Protein AF-A0A485CVL7-F1 (afdb_monomer)

Radius of gyration: 78.35 Å; Cα contacts (8 Å, |Δi|>4): 130; chains: 1; bounding box: 140×57×243 Å

Foldseek 3Di:
DPPPVVVVVVVVVVVVVVVVVVVVVVVVVVVVVVVVVVVVVVVVVVVVVVVVVVVVVVVVVVVVCVVVVQDPDPCSVVVVVVVVVVVVVVVVVVVVVVVVVVVVVVVVVVVVVVVVVVVVVVVVVVVVVVVLVVLVVVLVVLLVVLCVVQVVVVVVPDPVCVPDDPVRVVVVVVVVLVVVCVVCVVPPVLNVLSVVCVDPSRVSSVSVSVVVVQVVLQVVQDCVQDVDPGSVVSVVVVVVVVVVVVVVVVVVQLVVLVCLQVVLVVVVVVLVVVVVVQVVVQVVQQPDDDPPDNGDHDDDDDPPLVVVLSCCSNPVSVVLSVLSVDPVAGPVRSSVVSSCVSCVVDDPDDDDPPDDD

Organism: Kluyvera cryocrescens (NCBI:txid580)

Mean predicted aligned error: 17.97 Å

Nearest PDB structures (foldseek):
  7nyx-assembly1_A  TM=5.287E-01  e=3.996E-28  Photorhabdus thracensis
  7nyw-assembly1_A  TM=5.955E-01  e=6.971E-23  Photorhabdus thracensis
  7nyw-assembly1_B  TM=5.879E-01  e=7.376E-22  Photorhabdus thracensis

Structure (mmCIF, N/CA/C/O backbone):
data_AF-A0A485CVL7-F1
#
_entry.id   AF-A0A485CVL7-F1
#
loop_
_atom_site.group_PDB
_atom_site.id
_atom_site.type_symbol
_atom_site.label_atom_id
_atom_site.label_alt_id
_atom_site.label_comp_id
_atom_site.label_asym_id
_atom_site.label_entity_id
_atom_site.label_seq_id
_atom_site.pdbx_PDB_ins_code
_atom_site.Cartn_x
_atom_site.Cartn_y
_atom_site.Cartn_z
_atom_site.occupancy
_atom_site.B_iso_or_equiv
_atom_site.auth_seq_id
_atom_site.auth_comp_id
_atom_site.auth_asym_id
_atom_site.auth_atom_id
_atom_site.pdbx_PDB_model_num
ATOM 1 N N . MET A 1 1 ? 69.292 16.768 -165.993 1.00 48.44 1 MET A N 1
ATOM 2 C CA . MET A 1 1 ? 69.645 17.465 -164.735 1.00 48.44 1 MET A CA 1
ATOM 3 C C . MET A 1 1 ? 68.631 17.112 -163.643 1.00 48.44 1 MET A C 1
ATOM 5 O O . MET A 1 1 ? 67.735 17.895 -163.375 1.00 48.44 1 MET A O 1
ATOM 9 N N . LEU A 1 2 ? 68.728 15.909 -163.061 1.00 51.72 2 LEU A N 1
ATOM 10 C CA . LEU A 1 2 ? 67.711 15.342 -162.150 1.00 51.72 2 LEU A CA 1
ATOM 11 C C . LEU A 1 2 ? 68.302 14.668 -160.882 1.00 51.72 2 LEU A C 1
ATOM 13 O O . LEU A 1 2 ? 67.581 13.973 -160.184 1.00 51.72 2 LEU A O 1
ATOM 17 N N . SER A 1 3 ? 69.584 14.890 -160.541 1.00 51.47 3 SER A N 1
ATOM 18 C CA . SER A 1 3 ? 70.270 14.203 -159.416 1.00 51.47 3 SER A CA 1
ATOM 19 C C . SER A 1 3 ? 70.692 15.105 -158.238 1.00 51.47 3 SER A C 1
ATOM 21 O O . SER A 1 3 ? 70.975 14.590 -157.166 1.00 51.47 3 SER A O 1
ATOM 23 N N . GLY A 1 4 ? 70.747 16.436 -158.395 1.00 56.16 4 GLY A N 1
ATOM 24 C CA . GLY A 1 4 ? 71.210 17.352 -157.331 1.00 56.16 4 GLY A CA 1
ATOM 25 C C . GLY A 1 4 ? 70.121 17.799 -156.346 1.00 56.16 4 GLY A C 1
ATOM 26 O O . GLY A 1 4 ? 70.414 18.156 -155.210 1.00 56.16 4 GLY A O 1
ATOM 27 N N . ASN A 1 5 ? 68.851 17.744 -156.764 1.00 55.59 5 ASN A N 1
ATOM 28 C CA . ASN A 1 5 ? 67.705 18.135 -155.935 1.00 55.59 5 ASN A CA 1
ATOM 29 C C . ASN A 1 5 ? 67.243 17.012 -154.984 1.00 55.59 5 ASN A C 1
ATOM 31 O O . ASN A 1 5 ? 66.536 17.284 -154.016 1.00 55.59 5 ASN A O 1
ATOM 35 N N . SER A 1 6 ? 67.634 15.755 -155.238 1.00 59.91 6 SER A N 1
ATOM 36 C CA . SER A 1 6 ? 67.349 14.635 -154.332 1.00 59.91 6 SER A CA 1
ATOM 37 C C . SER A 1 6 ? 68.289 14.641 -153.127 1.00 59.91 6 SER A C 1
ATOM 39 O O . SER A 1 6 ? 67.830 14.469 -152.009 1.00 59.91 6 SER A O 1
ATOM 41 N N . ASP A 1 7 ? 69.569 14.958 -153.331 1.00 66.69 7 ASP A N 1
ATOM 42 C CA . ASP A 1 7 ? 70.627 14.853 -152.316 1.00 66.69 7 ASP A CA 1
ATOM 43 C C . ASP A 1 7 ? 70.494 15.889 -151.175 1.00 66.69 7 ASP A C 1
ATOM 45 O O . ASP A 1 7 ? 70.757 15.608 -150.002 1.00 66.69 7 ASP A O 1
ATOM 49 N N . LEU A 1 8 ? 70.012 17.098 -151.491 1.00 69.88 8 LEU A N 1
ATOM 50 C CA . LEU A 1 8 ? 69.694 18.128 -150.491 1.00 69.88 8 LEU A CA 1
ATOM 51 C C . LEU A 1 8 ? 68.403 17.804 -149.719 1.00 69.88 8 LEU A C 1
ATOM 53 O O . LEU A 1 8 ? 68.338 18.015 -148.507 1.00 69.88 8 LEU A O 1
ATOM 57 N N . ASN A 1 9 ? 67.396 17.253 -150.403 1.00 74.81 9 ASN A N 1
ATOM 58 C CA . ASN A 1 9 ? 66.169 16.767 -149.768 1.00 74.81 9 ASN A CA 1
ATOM 59 C C . ASN A 1 9 ? 66.447 15.573 -148.840 1.00 74.81 9 ASN A C 1
ATOM 61 O O . ASN A 1 9 ? 65.862 15.496 -147.762 1.00 74.81 9 ASN A O 1
ATOM 65 N N . GLU A 1 10 ? 67.372 14.685 -149.211 1.00 74.62 10 GLU A N 1
ATOM 66 C CA . GLU A 1 10 ? 67.844 13.570 -148.381 1.00 74.62 10 GLU A CA 1
ATOM 67 C C . GLU A 1 10 ? 68.488 14.088 -147.080 1.00 74.62 10 GLU A C 1
ATOM 69 O O . GLU A 1 10 ? 68.121 13.663 -145.984 1.00 74.62 10 GLU A O 1
ATOM 74 N N . LYS A 1 11 ? 69.384 15.084 -147.177 1.00 74.62 11 LYS A N 1
ATOM 75 C CA . LYS A 1 11 ? 70.055 15.709 -146.018 1.00 74.62 11 LYS A CA 1
ATOM 76 C C . LYS A 1 11 ? 69.091 16.462 -145.098 1.00 74.62 11 LYS A C 1
ATOM 78 O O . LYS A 1 11 ? 69.244 16.412 -143.876 1.00 74.62 11 LYS A O 1
ATOM 83 N N . LEU A 1 12 ? 68.089 17.150 -145.651 1.00 77.88 12 LEU A N 1
ATOM 84 C CA . LEU A 1 12 ? 67.049 17.813 -144.855 1.00 77.88 12 LEU A CA 1
ATOM 85 C C . LEU A 1 12 ? 66.119 16.803 -144.177 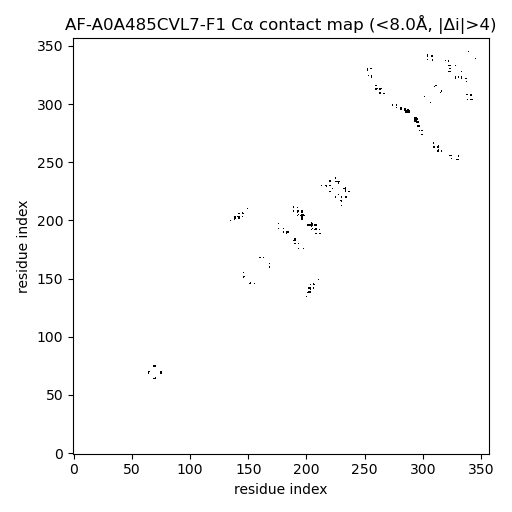1.00 77.88 12 LEU A C 1
ATOM 87 O O . LEU A 1 12 ? 65.781 16.995 -143.011 1.00 77.88 12 LEU A O 1
ATOM 91 N N . ARG A 1 13 ? 65.773 15.697 -144.849 1.00 79.38 13 ARG A N 1
ATOM 92 C CA . ARG A 1 13 ? 65.038 14.580 -144.233 1.00 79.38 13 ARG A CA 1
ATOM 93 C C . ARG A 1 13 ? 65.826 13.935 -143.097 1.00 79.38 13 ARG A C 1
ATOM 95 O O . ARG A 1 13 ? 65.243 13.674 -142.052 1.00 79.38 13 ARG A O 1
ATOM 102 N N . GLN A 1 14 ? 67.137 13.743 -143.252 1.00 81.50 14 GLN A N 1
ATOM 103 C CA . GLN A 1 14 ? 67.998 13.227 -142.181 1.00 81.50 14 GLN A CA 1
ATOM 104 C C . GLN A 1 14 ? 68.068 14.179 -140.980 1.00 81.50 14 GLN A C 1
ATOM 106 O O . GLN A 1 14 ? 67.919 13.733 -139.845 1.00 81.50 14 GLN A O 1
ATOM 111 N N . ARG A 1 15 ? 68.230 15.493 -141.204 1.00 81.44 15 ARG A N 1
ATOM 112 C CA . ARG A 1 15 ? 68.211 16.485 -140.112 1.00 81.44 15 ARG A CA 1
ATOM 113 C C . ARG A 1 15 ? 66.853 16.576 -139.423 1.00 81.44 15 ARG A C 1
ATOM 115 O O . ARG A 1 15 ? 66.813 16.704 -138.203 1.00 81.44 15 ARG A O 1
ATOM 122 N N . LEU A 1 16 ? 65.757 16.497 -140.178 1.00 82.94 16 LEU A N 1
ATOM 123 C CA . LEU A 1 16 ? 64.408 16.460 -139.616 1.00 82.94 16 LEU A CA 1
ATOM 124 C C . LEU A 1 16 ? 64.219 15.202 -138.762 1.00 82.94 16 LEU A C 1
ATOM 126 O O . LEU A 1 16 ? 63.804 15.318 -137.616 1.00 82.94 16 LEU A O 1
ATOM 130 N N . ALA A 1 17 ? 64.610 14.030 -139.269 1.00 85.38 17 ALA A N 1
ATOM 131 C CA . ALA A 1 17 ? 64.544 12.772 -138.528 1.00 85.38 17 ALA A CA 1
ATOM 132 C C . ALA A 1 17 ? 65.401 12.806 -137.250 1.00 85.38 17 ALA A C 1
ATOM 134 O O . ALA A 1 17 ? 64.977 12.316 -136.204 1.00 85.38 17 ALA A O 1
ATOM 135 N N . GLN A 1 18 ? 66.583 13.429 -137.302 1.00 85.75 18 GLN A N 1
ATOM 136 C CA . GLN A 1 18 ? 67.434 13.616 -136.129 1.00 85.75 18 GLN A CA 1
ATOM 137 C C . GLN A 1 18 ? 66.787 14.559 -135.104 1.00 85.75 18 GLN A C 1
ATOM 139 O O . GLN A 1 18 ? 66.692 14.201 -133.933 1.00 85.75 18 GLN A O 1
ATOM 144 N N . ALA A 1 19 ? 66.271 15.714 -135.530 1.00 84.94 19 ALA A N 1
ATOM 145 C CA . ALA A 1 19 ? 65.584 16.655 -134.645 1.00 84.94 19 ALA A CA 1
ATOM 146 C C . ALA A 1 19 ? 64.291 16.062 -134.054 1.00 84.94 19 ALA A C 1
ATOM 148 O O . ALA A 1 19 ? 63.969 16.292 -132.888 1.00 84.94 19 ALA A O 1
ATOM 149 N N . GLU A 1 20 ? 63.554 15.260 -134.825 1.00 87.38 20 GLU A N 1
ATOM 150 C CA . GLU A 1 20 ? 62.383 14.523 -134.348 1.00 87.38 20 GLU A CA 1
ATOM 151 C C . GLU A 1 20 ? 62.766 13.436 -133.340 1.00 87.38 20 GLU A C 1
ATOM 153 O O . GLU A 1 20 ? 62.085 13.304 -132.320 1.00 87.38 20 GLU A O 1
ATOM 158 N N . SER A 1 21 ? 63.877 12.724 -133.567 1.00 88.44 21 SER A N 1
ATOM 159 C CA . SER A 1 21 ? 64.433 11.754 -132.617 1.00 88.44 21 SER A CA 1
ATOM 160 C C . SER A 1 21 ? 64.961 12.415 -131.341 1.00 88.44 21 SER A C 1
ATOM 162 O O . SER A 1 21 ? 64.860 11.837 -130.262 1.00 88.44 21 SER A O 1
ATOM 164 N N . GLU A 1 22 ? 65.554 13.601 -131.425 1.00 87.62 22 GLU A N 1
ATOM 165 C CA . GLU A 1 22 ? 66.009 14.351 -130.251 1.00 87.62 22 GLU A CA 1
ATOM 166 C C . GLU A 1 22 ? 64.809 14.901 -129.471 1.00 87.62 22 GLU A C 1
ATOM 168 O O . GLU A 1 22 ? 64.756 14.788 -128.245 1.00 87.62 22 GLU A O 1
ATOM 173 N N . ARG A 1 23 ? 63.781 15.399 -130.173 1.00 89.44 23 ARG A N 1
ATOM 174 C CA . ARG A 1 23 ? 62.522 15.840 -129.561 1.00 89.44 23 ARG A CA 1
ATOM 175 C C . ARG A 1 23 ? 61.786 14.689 -128.879 1.00 89.44 23 ARG A C 1
ATOM 177 O O . ARG A 1 23 ? 61.212 14.905 -127.811 1.00 89.44 23 ARG A O 1
ATOM 184 N N . SER A 1 24 ? 61.760 13.495 -129.474 1.00 89.56 24 SER A N 1
ATOM 185 C CA . SER A 1 24 ? 61.138 12.323 -128.848 1.00 89.56 24 SER A CA 1
ATOM 186 C C . SER A 1 24 ? 61.894 11.912 -127.585 1.00 89.56 24 SER A C 1
ATOM 188 O O . SER A 1 24 ? 61.264 11.808 -126.534 1.00 89.56 24 SER A O 1
ATOM 190 N N . ARG A 1 25 ? 63.232 11.833 -127.635 1.00 91.25 25 ARG A N 1
ATOM 191 C CA . ARG A 1 25 ? 64.081 11.550 -126.462 1.00 91.25 25 ARG A CA 1
ATOM 192 C C . ARG A 1 25 ? 63.898 12.570 -125.338 1.00 91.25 25 ARG A C 1
ATOM 194 O O . ARG A 1 25 ? 63.723 12.183 -124.187 1.00 91.25 25 ARG A O 1
ATOM 201 N N . ALA A 1 26 ? 63.885 13.867 -125.650 1.00 88.81 26 ALA A N 1
ATOM 202 C CA . ALA A 1 26 ? 63.675 14.917 -124.652 1.00 88.81 26 ALA A CA 1
ATOM 203 C C . ALA A 1 26 ? 62.269 14.850 -124.029 1.00 88.81 26 ALA A C 1
ATOM 205 O O . ALA A 1 26 ? 62.112 15.039 -122.824 1.00 88.81 26 ALA A O 1
ATOM 206 N N . ARG A 1 27 ? 61.240 14.535 -124.829 1.00 92.44 27 ARG A N 1
ATOM 207 C CA . ARG A 1 27 ? 59.874 14.321 -124.325 1.00 92.44 27 ARG A CA 1
ATOM 208 C C . ARG A 1 27 ? 59.771 13.085 -123.440 1.00 92.44 27 ARG A C 1
ATOM 210 O O . ARG A 1 27 ? 59.064 13.131 -122.437 1.00 92.44 27 ARG A O 1
ATOM 217 N N . GLU A 1 28 ? 60.453 12.000 -123.786 1.00 91.00 28 GLU A N 1
ATOM 218 C CA . GLU A 1 28 ? 60.517 10.798 -122.953 1.00 91.00 28 GLU A CA 1
ATOM 219 C C . GLU A 1 28 ? 61.239 11.073 -121.632 1.00 91.00 28 GLU A C 1
ATOM 221 O O . GLU A 1 28 ? 60.686 10.764 -120.580 1.00 91.00 28 GLU A O 1
ATOM 226 N N . ALA A 1 29 ? 62.389 11.755 -121.658 1.00 92.19 29 ALA A N 1
ATOM 227 C CA . ALA A 1 29 ? 63.103 12.177 -120.450 1.00 92.19 29 ALA A CA 1
ATOM 228 C C . ALA A 1 29 ? 62.266 13.128 -119.570 1.00 92.19 29 ALA A C 1
ATOM 230 O O . ALA A 1 29 ? 62.235 13.004 -118.348 1.00 92.19 29 ALA A O 1
ATOM 231 N N . MET A 1 30 ? 61.520 14.058 -120.176 1.00 92.06 30 MET A N 1
ATOM 232 C CA . MET A 1 30 ? 60.607 14.925 -119.427 1.00 92.06 30 MET A CA 1
ATOM 233 C C . MET A 1 30 ? 59.474 14.119 -118.777 1.00 92.06 30 MET A C 1
ATOM 235 O O . MET A 1 30 ? 59.120 14.380 -117.629 1.00 92.06 30 MET A O 1
ATOM 239 N N . ARG A 1 31 ? 58.917 13.121 -119.479 1.00 93.62 31 ARG A N 1
ATOM 240 C CA . ARG A 1 31 ? 57.889 12.227 -118.922 1.00 93.62 31 ARG A CA 1
ATOM 241 C C . ARG A 1 31 ? 58.427 11.391 -117.761 1.00 93.62 31 ARG A C 1
ATOM 243 O O . ARG A 1 31 ? 57.725 11.260 -116.761 1.00 93.62 31 ARG A O 1
ATOM 250 N N . THR A 1 32 ? 59.647 10.857 -117.852 1.00 92.88 32 THR A N 1
ATOM 251 C CA . THR A 1 32 ? 60.250 10.074 -116.760 1.00 92.88 32 THR A CA 1
ATOM 252 C C . THR A 1 32 ? 60.548 10.942 -115.539 1.00 92.88 32 THR A C 1
ATOM 254 O O . THR A 1 32 ? 60.195 10.551 -114.428 1.00 92.88 32 THR A O 1
ATOM 257 N N . HIS A 1 33 ? 61.101 12.146 -115.715 1.00 92.94 33 HIS A N 1
ATOM 258 C CA . HIS A 1 33 ? 61.311 13.079 -114.604 1.00 92.94 33 HIS A CA 1
ATOM 259 C C . HIS A 1 33 ? 59.996 13.556 -113.980 1.00 92.94 33 HIS A C 1
ATOM 261 O O . HIS A 1 33 ? 59.889 13.603 -112.756 1.00 92.94 33 HIS A O 1
ATOM 267 N N . ALA A 1 34 ? 58.966 13.844 -114.782 1.00 93.69 34 ALA A N 1
ATOM 268 C CA . ALA A 1 34 ? 57.642 14.187 -114.263 1.00 93.69 34 ALA A CA 1
ATOM 269 C C . ALA A 1 34 ? 57.040 13.037 -113.433 1.00 93.69 34 ALA A C 1
ATOM 271 O O . ALA A 1 34 ? 56.493 13.274 -112.355 1.00 93.69 34 ALA A O 1
ATOM 272 N N . AL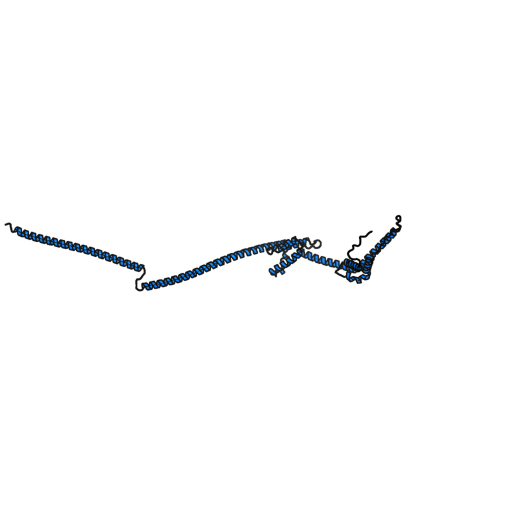A A 1 35 ? 57.203 11.786 -113.883 1.00 94.06 35 ALA A N 1
ATOM 273 C CA . ALA A 1 35 ? 56.793 10.609 -113.121 1.00 94.06 35 ALA A CA 1
ATOM 274 C C . ALA A 1 35 ? 57.577 10.469 -111.801 1.00 94.06 35 ALA A C 1
ATOM 276 O O . ALA A 1 35 ? 56.971 10.220 -110.761 1.00 94.06 35 ALA A O 1
ATOM 277 N N . GLN A 1 36 ? 58.895 10.700 -111.808 1.00 94.31 36 GLN A N 1
ATOM 278 C CA . GLN A 1 36 ? 59.727 10.688 -110.595 1.00 94.31 36 GLN A CA 1
ATOM 279 C C . GLN A 1 36 ? 59.317 11.778 -109.596 1.00 94.31 36 GLN A C 1
ATOM 281 O O . GLN A 1 36 ? 59.180 11.502 -108.407 1.00 94.31 36 GLN A O 1
ATOM 286 N N . VAL A 1 37 ? 59.064 13.007 -110.059 1.00 95.12 37 VAL A N 1
ATOM 287 C CA . VAL A 1 37 ? 58.589 14.106 -109.199 1.00 95.12 37 VAL A CA 1
ATOM 288 C C . VAL A 1 37 ? 57.231 13.768 -108.586 1.00 95.12 37 VAL A C 1
ATOM 290 O O . VAL A 1 37 ? 57.019 14.016 -107.398 1.00 95.12 37 VAL A O 1
ATOM 293 N N . SER A 1 38 ? 56.333 13.152 -109.358 1.00 94.44 38 SER A N 1
ATOM 294 C CA . SER A 1 38 ? 55.045 12.675 -108.847 1.00 94.44 38 SER A CA 1
ATOM 295 C C . SER A 1 38 ? 55.227 11.604 -107.767 1.00 94.44 38 SER A C 1
ATOM 297 O O . SER A 1 38 ? 54.593 11.683 -106.716 1.00 94.44 38 SER A O 1
ATOM 299 N N . GLN A 1 39 ? 56.123 10.635 -107.984 1.00 95.19 39 GLN A N 1
ATOM 300 C CA . GLN A 1 39 ? 56.436 9.585 -107.008 1.00 95.19 39 GLN A CA 1
ATOM 301 C C . GLN A 1 39 ? 57.031 10.164 -105.717 1.00 95.19 39 GLN A C 1
ATOM 303 O O . GLN A 1 39 ? 56.555 9.849 -104.628 1.00 95.19 39 GLN A O 1
ATOM 308 N N . TYR A 1 40 ? 58.020 11.059 -105.812 1.00 95.38 40 TYR A N 1
ATOM 309 C CA . TYR A 1 40 ? 58.607 11.703 -104.634 1.00 95.38 40 TYR A CA 1
ATOM 310 C C . TYR A 1 40 ? 57.604 12.575 -103.887 1.00 95.38 40 TYR A C 1
ATOM 312 O O . TYR A 1 40 ? 57.611 12.593 -102.658 1.00 95.38 40 TYR A O 1
ATOM 320 N N . SER A 1 41 ? 56.709 13.252 -104.606 1.00 95.25 41 SER A N 1
ATOM 321 C CA . SER A 1 41 ? 55.642 14.044 -103.990 1.00 95.25 41 SER A CA 1
ATOM 322 C C . SER A 1 41 ? 54.676 13.158 -103.201 1.00 95.25 41 SER A C 1
ATOM 324 O O . SER A 1 41 ? 54.309 13.504 -102.078 1.00 95.25 41 SER A O 1
ATOM 326 N N . GLN A 1 42 ? 54.324 11.982 -103.732 1.00 95.19 42 GLN A N 1
ATOM 327 C CA . GLN A 1 42 ? 53.489 11.003 -103.032 1.00 95.19 42 GLN A CA 1
ATOM 328 C C . GLN A 1 42 ? 54.191 10.437 -101.787 1.00 95.19 42 GLN A C 1
ATOM 330 O O . GLN A 1 42 ? 53.589 10.369 -100.713 1.00 95.19 42 GLN A O 1
ATOM 335 N N . VAL A 1 43 ? 55.478 10.091 -101.896 1.00 96.50 43 VAL A N 1
ATOM 336 C CA . VAL A 1 43 ? 56.277 9.599 -100.763 1.00 96.50 43 VAL A CA 1
ATOM 337 C C . VAL A 1 43 ? 56.398 10.674 -99.679 1.00 96.50 43 VAL A C 1
ATOM 339 O O . VAL A 1 43 ? 56.128 10.397 -98.511 1.00 96.50 43 VAL A O 1
ATOM 342 N N . LEU A 1 44 ? 56.703 11.920 -100.049 1.00 95.88 44 LEU A N 1
ATOM 343 C CA . LEU A 1 44 ? 56.776 13.046 -99.117 1.00 95.88 44 LEU A CA 1
ATOM 344 C C . LEU A 1 44 ? 55.442 13.281 -98.397 1.00 95.88 44 LEU A C 1
ATOM 346 O O . LEU A 1 44 ? 55.440 13.516 -97.189 1.00 95.88 44 LEU A O 1
ATOM 350 N N . ALA A 1 45 ? 54.315 13.197 -99.111 1.00 95.94 45 ALA A N 1
ATOM 351 C CA . ALA A 1 45 ? 52.990 13.303 -98.506 1.00 95.94 45 ALA A CA 1
ATOM 352 C C . ALA A 1 45 ? 52.747 12.184 -97.480 1.00 95.94 45 ALA A C 1
ATOM 354 O O . ALA A 1 45 ? 52.280 12.459 -96.374 1.00 95.94 45 ALA A O 1
ATOM 355 N N . SER A 1 46 ? 53.136 10.944 -97.800 1.00 95.69 46 SER A N 1
ATOM 356 C CA . SER A 1 46 ? 53.001 9.815 -96.871 1.00 95.69 46 SER A CA 1
ATOM 357 C C . SER A 1 46 ? 53.873 9.967 -95.616 1.00 95.69 46 SER A C 1
ATOM 359 O O . SER A 1 46 ? 53.406 9.722 -94.505 1.00 95.69 46 SER A O 1
ATOM 361 N N . LEU A 1 47 ? 55.114 10.447 -95.763 1.00 96.06 47 LEU A N 1
ATOM 362 C CA . LEU A 1 47 ? 56.027 10.709 -94.648 1.00 96.06 47 LEU A CA 1
ATOM 363 C C . LEU A 1 47 ? 55.524 11.836 -93.748 1.00 96.06 47 LEU A C 1
ATOM 365 O O . LEU A 1 47 ? 55.584 11.697 -92.529 1.00 96.06 47 LEU A O 1
ATOM 369 N N . LYS A 1 48 ? 54.998 12.921 -94.328 1.00 96.56 48 LYS A N 1
ATOM 370 C CA . LYS A 1 48 ? 54.394 14.015 -93.556 1.00 96.56 48 LYS A CA 1
ATOM 371 C C . LYS A 1 48 ? 53.205 13.520 -92.740 1.00 96.56 48 LYS A C 1
ATOM 373 O O . LYS A 1 48 ? 53.202 13.688 -91.529 1.00 96.56 48 LYS A O 1
ATOM 378 N N . SER A 1 49 ? 52.281 12.795 -93.370 1.00 96.44 49 SER A N 1
ATOM 379 C CA . SER A 1 49 ? 51.143 12.195 -92.666 1.00 96.44 49 SER A CA 1
ATOM 380 C C . SER A 1 49 ? 51.585 11.217 -91.565 1.00 96.44 49 SER A C 1
ATOM 382 O O . SER A 1 49 ? 51.045 11.242 -90.460 1.00 96.44 49 SER A O 1
ATOM 384 N N . SER A 1 50 ? 52.618 10.399 -91.801 1.00 96.31 50 SER A N 1
ATOM 385 C CA . SER A 1 50 ? 53.163 9.504 -90.768 1.00 96.31 50 SER A CA 1
ATOM 386 C C . SER A 1 50 ? 53.830 10.257 -89.612 1.00 96.31 50 SER A C 1
ATOM 388 O O . SER A 1 50 ? 53.758 9.822 -88.464 1.00 96.31 50 SER A O 1
ATOM 390 N N . TYR A 1 51 ? 54.491 11.377 -89.893 1.00 96.88 51 TYR A N 1
ATOM 391 C CA . TYR A 1 51 ? 55.070 12.224 -88.858 1.00 96.88 51 TYR A CA 1
ATOM 392 C C . TYR A 1 51 ? 53.979 12.895 -88.021 1.00 96.88 51 TYR A C 1
ATOM 394 O O . TYR A 1 51 ? 54.042 12.839 -86.793 1.00 96.88 51 TYR A O 1
ATOM 402 N N . ASP A 1 52 ? 52.967 13.470 -88.673 1.00 96.81 52 ASP A N 1
ATOM 403 C CA . ASP A 1 52 ? 51.872 14.174 -88.006 1.00 96.81 52 ASP A CA 1
ATOM 404 C C . ASP A 1 52 ? 51.078 13.217 -87.106 1.00 96.81 52 ASP A C 1
ATOM 406 O O . ASP A 1 52 ? 50.914 13.491 -85.919 1.00 96.81 52 ASP A O 1
ATOM 410 N N . THR A 1 53 ? 50.726 12.028 -87.608 1.00 96.56 53 THR A N 1
ATOM 411 C CA . THR A 1 53 ? 50.056 10.979 -86.811 1.00 96.56 53 THR A CA 1
ATOM 412 C C . THR A 1 53 ? 50.884 10.528 -85.605 1.00 96.56 53 THR A C 1
ATOM 414 O O . THR A 1 53 ? 50.360 10.404 -84.499 1.00 96.56 53 THR A O 1
ATOM 417 N N . LYS A 1 54 ? 52.198 10.313 -85.766 1.00 96.12 54 LYS A N 1
ATOM 418 C CA . LYS A 1 54 ? 53.079 9.948 -84.640 1.00 96.12 54 LYS A CA 1
ATOM 419 C C . LYS A 1 54 ? 53.216 11.076 -83.621 1.00 96.12 54 LYS A C 1
ATOM 421 O O . LYS A 1 54 ? 53.340 10.808 -82.428 1.00 96.12 54 LYS A O 1
ATOM 426 N N . LYS A 1 55 ? 53.219 12.327 -84.077 1.00 96.56 55 LYS A N 1
ATOM 427 C CA . LYS A 1 55 ? 53.298 13.502 -83.209 1.00 96.56 55 LYS A CA 1
ATOM 428 C C . LYS A 1 55 ? 52.013 13.689 -82.406 1.00 96.56 55 LYS A C 1
ATOM 430 O O . LYS A 1 55 ? 52.095 13.980 -81.216 1.00 96.56 55 LYS A O 1
ATOM 435 N N . GLU A 1 56 ? 50.854 13.497 -83.031 1.00 96.06 56 GLU A N 1
ATOM 436 C CA . GLU A 1 56 ? 49.557 13.487 -82.347 1.00 96.06 56 GLU A CA 1
ATOM 437 C C . GLU A 1 56 ? 49.508 12.386 -81.288 1.00 96.06 56 GLU A C 1
ATOM 439 O O . GLU A 1 56 ? 49.279 12.688 -80.118 1.00 96.06 56 GLU A O 1
ATOM 444 N N . LEU A 1 57 ? 49.879 11.154 -81.652 1.00 95.50 57 LEU A N 1
ATOM 445 C CA . LEU A 1 57 ? 49.940 10.035 -80.711 1.00 95.50 57 LEU A CA 1
ATOM 446 C C . LEU A 1 57 ? 50.854 10.331 -79.513 1.00 95.50 57 LEU A C 1
ATOM 448 O O . LEU A 1 57 ? 50.497 10.062 -78.371 1.00 95.50 57 LEU A O 1
ATOM 452 N N . LEU A 1 58 ? 52.034 10.908 -79.750 1.00 93.38 58 LEU A N 1
ATOM 453 C CA . LEU A 1 58 ? 52.955 11.273 -78.675 1.00 93.38 58 LEU A CA 1
ATOM 454 C C . LEU A 1 58 ? 52.352 12.331 -77.743 1.00 93.38 58 LEU A C 1
ATOM 456 O O . LEU A 1 58 ? 52.556 12.257 -76.530 1.00 93.38 58 LEU A O 1
ATOM 460 N N . ASN A 1 59 ? 51.629 13.312 -78.285 1.00 93.44 59 ASN A N 1
ATOM 461 C CA . ASN A 1 59 ? 50.963 14.334 -77.480 1.00 93.44 59 ASN A CA 1
ATOM 462 C C . ASN A 1 59 ? 49.842 13.738 -76.625 1.00 93.44 59 ASN A C 1
ATOM 464 O O . ASN A 1 59 ? 49.704 14.121 -75.463 1.00 93.44 59 ASN A O 1
ATOM 468 N N . ASP A 1 60 ? 49.071 12.806 -77.179 1.00 92.69 60 ASP A N 1
ATOM 469 C CA . ASP A 1 60 ? 47.997 12.137 -76.449 1.00 92.69 60 ASP A CA 1
ATOM 470 C C . ASP A 1 60 ? 48.561 11.251 -75.335 1.00 92.69 60 ASP A C 1
ATOM 472 O O . ASP A 1 60 ? 48.146 11.392 -74.188 1.00 92.69 60 ASP A O 1
ATOM 476 N N . LEU A 1 61 ? 49.623 10.484 -75.603 1.00 88.00 61 LEU A N 1
ATOM 477 C CA . LEU A 1 61 ? 50.327 9.708 -74.573 1.00 88.00 61 LEU A CA 1
ATOM 478 C C . LEU A 1 61 ? 50.886 10.590 -73.441 1.00 88.00 61 LEU A C 1
ATOM 480 O O . LEU A 1 61 ? 50.840 10.209 -72.272 1.00 88.00 61 LEU A O 1
ATOM 484 N N . HIS A 1 62 ? 51.394 11.788 -73.751 1.00 85.00 62 HIS A N 1
ATOM 485 C CA . HIS A 1 62 ? 51.846 12.728 -72.717 1.00 85.00 62 HIS A CA 1
ATOM 486 C C . HIS A 1 62 ? 50.695 13.277 -71.868 1.00 85.00 62 HIS A C 1
ATOM 488 O O . HIS A 1 62 ? 50.883 13.497 -70.668 1.00 85.00 62 HIS A O 1
ATOM 494 N N . LYS A 1 63 ? 49.522 13.519 -72.465 1.00 87.31 63 LYS A N 1
ATOM 495 C CA . LYS A 1 63 ? 48.324 13.929 -71.718 1.00 87.31 63 LYS A CA 1
ATOM 496 C C . LYS A 1 63 ? 47.837 12.797 -70.825 1.00 87.31 63 LYS A C 1
ATOM 498 O O . LYS A 1 63 ? 47.675 13.025 -69.634 1.00 87.31 63 LYS A O 1
ATOM 503 N N . GLU A 1 64 ? 47.722 11.584 -71.358 1.00 85.06 64 GLU A N 1
ATOM 504 C CA . GLU A 1 64 ? 47.318 10.402 -70.591 1.00 85.06 64 GLU A CA 1
ATOM 505 C C . GLU A 1 64 ? 48.242 10.167 -69.390 1.00 85.06 64 GLU A C 1
ATOM 507 O O . GLU A 1 64 ? 47.771 9.999 -68.266 1.00 85.06 64 GLU A O 1
ATOM 512 N N . LEU A 1 65 ? 49.564 10.253 -69.580 1.00 78.69 65 LEU A N 1
ATOM 513 C CA . LEU A 1 65 ? 50.526 10.106 -68.483 1.00 78.69 65 LEU A CA 1
ATOM 514 C C . LEU A 1 65 ? 50.345 11.183 -67.398 1.00 78.69 65 LEU A C 1
ATOM 516 O O . LEU A 1 65 ? 50.497 10.909 -66.205 1.00 78.69 65 LEU A O 1
ATOM 520 N N . LYS A 1 66 ? 50.006 12.413 -67.801 1.00 79.19 66 LYS A N 1
ATOM 521 C CA . LYS A 1 66 ? 49.740 13.522 -66.880 1.00 79.19 66 LYS A CA 1
ATOM 522 C C . LYS A 1 66 ? 48.419 13.338 -66.130 1.00 79.19 66 LYS A C 1
ATOM 524 O O . LYS A 1 66 ? 48.385 13.597 -64.928 1.00 79.19 66 LYS A O 1
ATOM 529 N N . ASP A 1 67 ? 47.379 12.869 -66.810 1.00 81.00 67 ASP A N 1
ATOM 530 C CA . ASP A 1 67 ? 46.043 12.653 -66.246 1.00 81.00 67 ASP A CA 1
ATOM 531 C C . ASP A 1 67 ? 46.027 11.489 -65.246 1.00 81.00 67 ASP A C 1
ATOM 533 O O . ASP A 1 67 ? 45.357 11.560 -64.216 1.00 81.00 67 ASP A O 1
ATOM 537 N N . ILE A 1 68 ? 46.844 10.457 -65.482 1.00 77.12 68 ILE A N 1
ATOM 538 C CA . ILE A 1 68 ? 47.073 9.357 -64.531 1.00 77.12 68 ILE A CA 1
ATOM 539 C C . ILE A 1 68 ? 47.762 9.861 -63.244 1.00 77.12 68 ILE A C 1
ATOM 541 O O . ILE A 1 68 ? 47.693 9.215 -62.197 1.00 77.12 68 ILE A O 1
ATOM 545 N N . GLY A 1 69 ? 48.431 11.019 -63.284 1.00 67.69 69 GLY A N 1
ATOM 546 C CA . GLY A 1 69 ? 49.086 11.629 -62.122 1.00 67.69 69 GLY A CA 1
ATOM 547 C C . GLY A 1 69 ? 50.342 10.887 -61.643 1.00 67.69 69 GLY A C 1
ATOM 548 O O . GLY A 1 69 ? 50.958 11.285 -60.650 1.00 67.69 69 GLY A O 1
ATOM 549 N N . VAL A 1 70 ? 50.757 9.831 -62.351 1.00 68.06 70 VAL A N 1
ATOM 550 C CA . VAL A 1 70 ? 51.972 9.067 -62.063 1.00 68.06 70 VAL A CA 1
ATOM 551 C C . VAL A 1 70 ? 53.138 9.718 -62.796 1.00 68.06 70 VAL A C 1
ATOM 553 O O . VAL A 1 70 ? 53.298 9.602 -64.007 1.00 68.06 70 VAL A O 1
ATOM 556 N N . ARG A 1 71 ? 54.000 10.399 -62.040 1.00 67.94 71 ARG A N 1
ATOM 557 C CA . ARG A 1 71 ? 55.314 10.808 -62.544 1.00 67.94 71 ARG A CA 1
ATOM 558 C C . ARG A 1 71 ? 56.184 9.561 -62.614 1.00 67.94 71 ARG A C 1
ATOM 560 O O . ARG A 1 71 ? 56.619 9.106 -61.564 1.00 67.94 71 ARG A O 1
ATOM 567 N N . ALA A 1 72 ? 56.409 9.011 -63.805 1.00 67.50 72 ALA A N 1
ATOM 568 C CA . ALA A 1 72 ? 57.318 7.885 -64.038 1.00 67.50 72 ALA A CA 1
ATOM 569 C C . ALA A 1 72 ? 58.791 8.337 -63.937 1.00 67.50 72 ALA A C 1
ATOM 571 O O . ALA A 1 72 ? 59.535 8.321 -64.912 1.00 67.50 72 ALA A O 1
ATOM 572 N N . ASP A 1 73 ? 59.185 8.820 -62.757 1.00 78.94 73 ASP A N 1
ATOM 573 C CA . ASP A 1 73 ? 60.569 9.122 -62.392 1.00 78.94 73 ASP A CA 1
ATOM 574 C C . ASP A 1 73 ? 61.130 8.033 -61.460 1.00 78.94 73 ASP A C 1
ATOM 576 O O . ASP A 1 73 ? 60.393 7.187 -60.952 1.00 78.94 73 ASP A O 1
ATOM 580 N N . ALA A 1 74 ? 62.442 8.040 -61.217 1.00 77.19 74 ALA A N 1
ATOM 581 C CA . ALA A 1 74 ? 63.091 7.032 -60.372 1.00 77.19 74 ALA A CA 1
ATOM 582 C C . ALA A 1 74 ? 62.540 6.978 -58.925 1.00 77.19 74 ALA A C 1
ATOM 584 O O . ALA A 1 74 ? 62.693 5.962 -58.259 1.00 77.19 74 ALA A O 1
ATOM 585 N N . GLY A 1 75 ? 61.870 8.039 -58.448 1.00 84.12 75 GLY A N 1
ATOM 586 C CA . GLY A 1 75 ? 61.270 8.124 -57.108 1.00 84.12 75 GLY A CA 1
ATOM 587 C C . GLY A 1 75 ? 59.764 7.830 -57.061 1.00 84.12 75 GLY A C 1
ATOM 588 O O . GLY A 1 75 ? 59.133 8.002 -56.014 1.00 84.12 75 GLY A O 1
ATOM 589 N N . ALA A 1 76 ? 59.154 7.427 -58.178 1.00 82.50 76 ALA A N 1
ATOM 590 C CA . ALA A 1 76 ? 57.719 7.164 -58.273 1.00 82.50 76 ALA A CA 1
ATOM 591 C C . ALA A 1 76 ? 57.273 6.035 -57.341 1.00 82.50 76 ALA A C 1
ATOM 593 O O . ALA A 1 76 ? 56.255 6.149 -56.655 1.00 82.50 76 ALA A O 1
ATOM 594 N N . GLU A 1 77 ? 58.065 4.965 -57.296 1.00 85.00 77 GLU A N 1
ATOM 595 C CA . GLU A 1 77 ? 57.786 3.787 -56.483 1.00 85.00 77 GLU A CA 1
ATOM 596 C C . GLU A 1 77 ? 57.855 4.105 -54.985 1.00 85.00 77 GLU A C 1
ATOM 598 O O . GLU A 1 77 ? 56.961 3.722 -54.231 1.00 85.00 77 GLU A O 1
ATOM 603 N N . GLU A 1 78 ? 58.870 4.854 -54.548 1.00 87.94 78 GLU A N 1
ATOM 604 C CA . GLU A 1 78 ? 59.030 5.244 -53.144 1.00 87.94 78 GLU A CA 1
ATOM 605 C C . GLU A 1 78 ? 57.858 6.103 -52.658 1.00 87.94 78 GLU A C 1
ATOM 607 O O . GLU A 1 78 ? 57.291 5.831 -51.597 1.00 87.94 78 GLU A O 1
ATOM 612 N N . ARG A 1 79 ? 57.418 7.087 -53.457 1.00 86.69 79 ARG A N 1
ATOM 613 C CA . ARG A 1 79 ? 56.238 7.907 -53.127 1.00 86.69 79 ARG A CA 1
ATOM 614 C C . ARG A 1 79 ? 54.960 7.075 -53.074 1.00 86.69 79 ARG A C 1
ATOM 616 O O . ARG A 1 79 ? 54.139 7.281 -52.180 1.00 86.69 79 ARG A O 1
ATOM 623 N N . ALA A 1 80 ? 54.790 6.131 -54.000 1.00 86.31 80 ALA A N 1
ATOM 624 C CA . ALA A 1 80 ? 53.642 5.230 -54.001 1.00 86.31 80 ALA A CA 1
ATOM 625 C C . ALA A 1 80 ? 53.635 4.319 -52.761 1.00 86.31 80 ALA A C 1
ATOM 627 O O . ALA A 1 80 ? 52.590 4.170 -52.125 1.00 86.31 80 ALA A O 1
ATOM 628 N N . ARG A 1 81 ? 54.793 3.769 -52.365 1.00 90.38 81 ARG A N 1
ATOM 629 C CA . ARG A 1 81 ? 54.947 2.977 -51.132 1.00 90.38 81 ARG A CA 1
ATOM 630 C C . ARG A 1 81 ? 54.636 3.809 -49.887 1.00 90.38 81 ARG A C 1
ATOM 632 O O . ARG A 1 81 ? 53.817 3.384 -49.079 1.00 90.38 81 ARG A O 1
ATOM 639 N N . ALA A 1 82 ? 55.194 5.015 -49.775 1.00 91.31 82 ALA A N 1
ATOM 640 C CA . ALA A 1 82 ? 54.924 5.912 -48.651 1.00 91.31 82 ALA A CA 1
ATOM 641 C C . ALA A 1 82 ? 53.433 6.272 -48.546 1.00 91.31 82 ALA A C 1
ATOM 643 O O . ALA A 1 82 ? 52.846 6.190 -47.468 1.00 91.31 82 ALA A O 1
ATOM 644 N N . ARG A 1 83 ? 52.785 6.598 -49.675 1.00 89.38 83 ARG A N 1
ATOM 645 C CA . ARG A 1 83 ? 51.348 6.897 -49.705 1.00 89.38 83 ARG A CA 1
ATOM 646 C C . ARG A 1 83 ? 50.497 5.683 -49.341 1.00 89.38 83 ARG A C 1
ATOM 648 O O . ARG A 1 83 ? 49.506 5.828 -48.630 1.00 89.38 83 ARG A O 1
ATOM 655 N N . ARG A 1 84 ? 50.870 4.489 -49.810 1.00 93.38 84 ARG A N 1
ATOM 656 C CA . ARG A 1 84 ? 50.215 3.228 -49.438 1.00 93.38 84 ARG A CA 1
ATOM 657 C C . ARG A 1 84 ? 50.291 3.007 -47.927 1.00 93.38 84 ARG A C 1
ATOM 659 O O . ARG A 1 84 ? 49.274 2.701 -47.312 1.00 93.38 84 ARG A O 1
ATOM 666 N N . ASP A 1 85 ? 51.468 3.182 -47.336 1.00 96.00 85 ASP A N 1
ATOM 667 C CA . ASP A 1 85 ? 51.685 2.962 -45.904 1.00 96.00 85 ASP A CA 1
ATOM 668 C C . ASP A 1 85 ? 50.933 3.996 -45.055 1.00 96.00 85 ASP A C 1
ATOM 670 O O . ASP A 1 85 ? 50.288 3.635 -44.069 1.00 96.00 85 ASP A O 1
ATOM 674 N N . GLU A 1 86 ? 50.906 5.258 -45.491 1.00 95.81 86 GLU A N 1
ATOM 675 C CA . GLU A 1 86 ? 50.091 6.315 -44.886 1.00 95.81 86 GLU A CA 1
ATOM 676 C C . GLU A 1 86 ? 48.593 5.965 -44.920 1.00 95.81 86 GLU A C 1
ATOM 678 O O . GLU A 1 86 ? 47.916 6.010 -43.890 1.00 95.81 86 GLU A O 1
ATOM 683 N N . LEU A 1 87 ? 48.069 5.563 -46.084 1.00 95.69 87 LEU A N 1
ATOM 684 C CA . LEU A 1 87 ? 46.668 5.162 -46.236 1.00 95.69 87 LEU A CA 1
ATOM 685 C C . LEU A 1 87 ? 46.339 3.914 -45.407 1.00 95.69 87 LEU A C 1
ATOM 687 O O . LEU A 1 87 ? 45.263 3.844 -44.811 1.00 95.69 87 LEU A O 1
ATOM 691 N N . HIS A 1 88 ? 47.255 2.947 -45.310 1.00 97.31 88 HIS A N 1
ATOM 692 C CA . HIS A 1 88 ? 47.083 1.782 -44.443 1.00 97.31 88 HIS A CA 1
ATOM 693 C C . HIS A 1 88 ? 47.044 2.164 -42.962 1.00 97.31 88 HIS A C 1
ATOM 695 O O . HIS A 1 88 ? 46.182 1.662 -42.236 1.00 97.31 88 HIS A O 1
ATOM 701 N N . ALA A 1 89 ? 47.917 3.067 -42.512 1.00 97.00 89 ALA A N 1
ATOM 702 C CA . ALA A 1 89 ? 47.906 3.565 -41.141 1.00 97.00 89 ALA A CA 1
ATOM 703 C C . ALA A 1 89 ? 46.601 4.319 -40.829 1.00 97.00 89 ALA A C 1
ATOM 705 O O . ALA A 1 89 ? 45.968 4.064 -39.800 1.00 97.00 89 ALA A O 1
ATOM 706 N N . GLN A 1 90 ? 46.142 5.179 -41.745 1.00 97.38 90 GLN A N 1
ATOM 707 C CA . GLN A 1 90 ? 44.862 5.885 -41.624 1.00 97.38 90 GLN A CA 1
ATOM 708 C C . GLN A 1 90 ? 43.675 4.916 -41.576 1.00 97.38 90 GLN A C 1
ATOM 710 O O . GLN A 1 90 ? 42.803 5.055 -40.716 1.00 97.38 90 GLN A O 1
ATOM 715 N N . LEU A 1 91 ? 43.651 3.903 -42.448 1.00 97.81 91 LEU A N 1
ATOM 716 C CA . LEU A 1 91 ? 42.610 2.875 -42.463 1.00 97.81 91 LEU A CA 1
ATOM 717 C C . LEU A 1 91 ? 42.604 2.060 -41.165 1.00 97.81 91 LEU A C 1
ATOM 719 O O . LEU A 1 91 ? 41.535 1.784 -40.622 1.00 97.81 91 LEU A O 1
ATOM 723 N N . SER A 1 92 ? 43.782 1.694 -40.656 1.00 97.75 92 SER A N 1
ATOM 724 C CA . SER A 1 92 ? 43.928 0.988 -39.381 1.00 97.75 92 SER A CA 1
ATOM 725 C C . SER A 1 92 ? 43.365 1.814 -38.220 1.00 97.75 92 SER A C 1
ATOM 727 O O . SER A 1 92 ? 42.535 1.322 -37.453 1.00 97.75 92 SER A O 1
ATOM 729 N N . ASN A 1 93 ? 43.718 3.101 -38.147 1.00 97.94 93 ASN A N 1
ATOM 730 C CA . ASN A 1 93 ? 43.199 4.013 -37.128 1.00 97.94 93 ASN A CA 1
ATOM 731 C C . ASN A 1 93 ? 41.673 4.197 -37.242 1.00 97.94 93 ASN A C 1
ATOM 733 O O . ASN A 1 93 ? 40.952 4.132 -36.248 1.00 97.94 93 ASN A O 1
ATOM 737 N N . ASN A 1 94 ? 41.151 4.346 -38.463 1.00 97.94 94 ASN A N 1
ATOM 738 C CA . ASN A 1 94 ? 39.711 4.460 -38.692 1.00 97.94 94 ASN A CA 1
ATOM 739 C C . ASN A 1 94 ? 38.968 3.186 -38.250 1.00 97.94 94 ASN A C 1
ATOM 741 O O . ASN A 1 94 ? 37.978 3.271 -37.527 1.00 97.94 94 ASN A O 1
ATOM 745 N N . ARG A 1 95 ? 39.499 1.997 -38.573 1.00 98.12 95 ARG A N 1
ATOM 746 C CA . ARG A 1 95 ? 38.960 0.712 -38.093 1.00 98.12 95 ARG A CA 1
ATOM 747 C C . ARG A 1 95 ? 38.966 0.620 -36.567 1.00 98.12 95 ARG A C 1
ATOM 749 O O . ARG A 1 95 ? 37.967 0.196 -35.989 1.00 98.12 95 ARG A O 1
ATOM 756 N N . ALA A 1 96 ? 40.046 1.046 -35.911 1.00 97.69 96 ALA A N 1
ATOM 757 C CA . ALA A 1 96 ? 40.128 1.064 -34.451 1.00 97.69 96 ALA A CA 1
ATOM 758 C C . ALA A 1 96 ? 39.073 1.998 -33.834 1.00 97.69 96 ALA A C 1
ATOM 760 O O . ALA A 1 96 ? 38.345 1.590 -32.928 1.00 97.69 96 ALA A O 1
ATOM 761 N N . ARG A 1 97 ? 38.927 3.216 -34.374 1.00 98.00 97 ARG A N 1
ATOM 762 C CA . ARG A 1 97 ? 37.912 4.183 -33.934 1.00 98.00 97 ARG A CA 1
ATOM 763 C C . ARG A 1 97 ? 36.490 3.669 -34.161 1.00 98.00 97 ARG A C 1
ATOM 765 O O . ARG A 1 97 ? 35.656 3.796 -33.271 1.00 98.00 97 ARG A O 1
ATOM 772 N N . ARG A 1 98 ? 36.220 3.045 -35.312 1.00 98.12 98 ARG A N 1
ATOM 773 C CA . ARG A 1 98 ? 34.929 2.412 -35.621 1.00 98.12 98 ARG A CA 1
ATOM 774 C C . ARG A 1 98 ? 34.582 1.347 -34.582 1.00 98.12 98 ARG A C 1
ATOM 776 O O . ARG A 1 98 ? 33.505 1.397 -34.007 1.00 98.12 98 ARG A O 1
ATOM 783 N N . ASN A 1 99 ? 35.523 0.456 -34.272 1.00 98.00 99 ASN A N 1
ATOM 784 C CA . ASN A 1 99 ? 35.314 -0.599 -33.279 1.00 98.00 99 ASN A CA 1
ATOM 785 C C . ASN A 1 99 ? 35.091 -0.036 -31.859 1.00 98.00 99 ASN A C 1
ATOM 787 O O . ASN A 1 99 ? 34.331 -0.611 -31.083 1.00 98.00 99 ASN A O 1
ATOM 791 N N . GLN A 1 100 ? 35.742 1.074 -31.492 1.00 97.94 100 GLN A N 1
ATOM 792 C CA . GLN A 1 100 ? 35.489 1.753 -30.213 1.00 97.94 100 GLN A CA 1
ATOM 793 C C . GLN A 1 100 ? 34.080 2.354 -30.155 1.00 97.94 100 GLN A C 1
ATOM 795 O O . GLN A 1 100 ? 33.391 2.182 -29.152 1.00 97.94 100 GLN A O 1
ATOM 800 N N . LEU A 1 101 ? 33.644 3.020 -31.230 1.00 98.19 101 LEU A N 1
ATOM 801 C CA . LEU A 1 101 ? 32.298 3.587 -31.325 1.00 98.19 101 LEU A CA 1
ATOM 802 C C . LEU A 1 101 ? 31.218 2.501 -31.312 1.00 98.19 101 LEU A C 1
ATOM 804 O O . LEU A 1 101 ? 30.216 2.673 -30.630 1.00 98.19 101 LEU A O 1
ATOM 808 N N . GLU A 1 102 ? 31.438 1.369 -31.985 1.00 98.25 102 GLU A N 1
ATOM 809 C CA . GLU A 1 102 ? 30.530 0.215 -31.929 1.00 98.25 102 GLU A CA 1
ATOM 810 C C . GLU A 1 102 ? 30.383 -0.311 -30.496 1.00 98.25 102 GLU A C 1
ATOM 812 O O . GLU A 1 102 ? 29.267 -0.503 -30.022 1.00 98.25 102 GLU A O 1
ATOM 817 N N . LYS A 1 103 ? 31.490 -0.466 -29.755 1.00 98.06 103 LYS A N 1
ATOM 818 C CA . LYS A 1 103 ? 31.431 -0.869 -28.340 1.00 98.06 103 LYS A CA 1
ATOM 819 C C . LYS A 1 103 ? 30.670 0.145 -27.485 1.00 98.06 103 LYS A C 1
ATOM 821 O O . LYS A 1 103 ? 29.828 -0.253 -26.685 1.00 98.06 103 LYS A O 1
ATOM 826 N N . ALA A 1 104 ? 30.940 1.438 -27.660 1.00 98.12 104 ALA A N 1
ATOM 827 C CA . ALA A 1 104 ? 30.233 2.490 -26.935 1.00 98.12 104 ALA A CA 1
ATOM 828 C C . ALA A 1 104 ? 28.726 2.475 -27.242 1.00 98.12 104 ALA A C 1
ATOM 830 O O . ALA A 1 104 ? 27.924 2.562 -26.318 1.00 98.12 104 ALA A O 1
ATOM 831 N N . LEU A 1 105 ? 28.346 2.278 -28.508 1.00 98.31 105 LEU A N 1
ATOM 832 C CA . LEU A 1 105 ? 26.948 2.168 -28.921 1.00 98.31 105 LEU A CA 1
ATOM 833 C C . LEU A 1 105 ? 26.257 0.989 -28.228 1.00 98.31 105 LEU A C 1
ATOM 835 O O . LEU A 1 105 ? 25.232 1.192 -27.587 1.00 98.31 105 LEU A O 1
ATOM 839 N N . THR A 1 106 ? 26.860 -0.206 -28.262 1.00 98.06 106 THR A N 1
ATOM 840 C CA . THR A 1 106 ? 26.285 -1.390 -27.593 1.00 98.06 106 THR A CA 1
ATOM 841 C C . THR A 1 106 ? 26.118 -1.191 -26.085 1.00 98.06 106 THR A C 1
ATOM 843 O O . THR A 1 106 ? 25.153 -1.670 -25.493 1.00 98.06 106 THR A O 1
ATOM 846 N N . PHE A 1 107 ? 27.039 -0.457 -25.451 1.00 98.12 107 PHE A N 1
ATOM 847 C CA . PHE A 1 107 ? 26.936 -0.117 -24.037 1.00 98.12 107 PHE A CA 1
ATOM 848 C C . PHE A 1 107 ? 25.773 0.847 -23.775 1.00 98.12 107 PHE A C 1
ATOM 850 O O . PHE A 1 107 ? 24.964 0.593 -22.885 1.00 98.12 107 PHE A O 1
ATOM 857 N N . CYS A 1 108 ? 25.652 1.914 -24.570 1.00 98.00 108 CYS A N 1
ATOM 858 C CA . CYS A 1 108 ? 24.555 2.872 -24.451 1.00 98.00 108 CYS A CA 1
ATOM 859 C C . CYS A 1 108 ? 23.188 2.216 -24.691 1.00 98.00 108 CYS A C 1
ATOM 861 O O . CYS A 1 108 ? 22.252 2.485 -23.944 1.00 98.00 108 CYS A O 1
ATOM 863 N N . GLU A 1 109 ? 23.071 1.324 -25.677 1.00 98.25 109 GLU A N 1
ATOM 864 C CA . GLU A 1 109 ? 21.843 0.562 -25.939 1.00 98.25 109 GLU A CA 1
ATOM 865 C C . GLU A 1 109 ? 21.455 -0.304 -24.732 1.00 98.25 109 GLU A C 1
ATOM 867 O O . GLU A 1 109 ? 20.316 -0.250 -24.261 1.00 98.25 109 GLU A O 1
ATOM 872 N N . ALA A 1 110 ? 22.415 -1.033 -24.155 1.00 98.12 110 ALA A N 1
ATOM 873 C CA . ALA A 1 110 ? 22.176 -1.840 -22.961 1.00 98.12 110 ALA A CA 1
ATOM 874 C C . ALA A 1 110 ? 21.787 -0.986 -21.737 1.00 98.12 110 ALA A C 1
ATOM 876 O O . ALA A 1 110 ? 20.934 -1.382 -20.934 1.00 98.12 110 ALA A O 1
ATOM 877 N N . GLU A 1 111 ? 22.393 0.192 -21.579 1.00 98.44 111 GLU A N 1
ATOM 878 C CA . GLU A 1 111 ? 22.061 1.128 -20.506 1.00 98.44 111 GLU A CA 1
ATOM 879 C C . GLU A 1 111 ? 20.650 1.709 -20.677 1.00 98.44 111 GLU A C 1
ATOM 881 O O . GLU A 1 111 ? 19.878 1.732 -19.713 1.00 98.44 111 GLU A O 1
ATOM 886 N N . MET A 1 112 ? 20.272 2.093 -21.899 1.00 98.12 112 MET A N 1
ATOM 887 C CA . MET A 1 112 ? 18.919 2.550 -22.228 1.00 98.12 112 MET A CA 1
ATOM 888 C C . MET A 1 112 ? 17.864 1.481 -21.930 1.00 98.12 112 MET A C 1
ATOM 890 O O . MET A 1 112 ? 16.837 1.781 -21.311 1.00 98.12 112 MET A O 1
ATOM 894 N N . ASP A 1 113 ? 18.122 0.227 -22.298 1.00 98.31 113 ASP A N 1
ATOM 895 C CA . ASP A 1 113 ? 17.233 -0.895 -21.989 1.00 98.31 113 ASP A CA 1
ATOM 896 C C . ASP A 1 113 ? 17.079 -1.099 -20.478 1.00 98.31 113 ASP A C 1
ATOM 898 O O . ASP A 1 113 ? 15.971 -1.309 -19.972 1.00 98.31 113 ASP A O 1
ATOM 902 N N . ASN A 1 114 ? 18.178 -1.005 -19.726 1.00 98.38 114 ASN A N 1
ATOM 903 C CA . ASN A 1 114 ? 18.154 -1.113 -18.270 1.00 98.38 114 ASN A CA 1
ATOM 904 C C . ASN A 1 114 ? 17.349 0.029 -17.628 1.00 98.38 114 ASN A C 1
ATOM 906 O O . ASN A 1 114 ? 16.498 -0.215 -16.769 1.00 98.38 114 ASN A O 1
ATOM 910 N N . LEU A 1 115 ? 17.571 1.271 -18.067 1.00 98.31 115 LEU A N 1
ATOM 911 C CA . LEU A 1 115 ? 16.821 2.436 -17.596 1.00 98.31 115 LEU A CA 1
ATOM 912 C C . LEU A 1 115 ? 15.330 2.310 -17.914 1.00 98.31 115 LEU A C 1
ATOM 914 O O . LEU A 1 115 ? 14.500 2.548 -17.038 1.00 98.31 115 LEU A O 1
ATOM 918 N N . THR A 1 116 ? 14.983 1.832 -19.108 1.00 98.38 116 THR A N 1
ATOM 919 C CA . THR A 1 116 ? 13.591 1.588 -19.509 1.00 98.38 116 THR A CA 1
ATOM 920 C C . THR A 1 116 ? 12.923 0.548 -18.606 1.00 98.38 116 THR A C 1
ATOM 922 O O . THR A 1 116 ? 11.785 0.733 -18.167 1.00 98.38 116 THR A O 1
ATOM 925 N N . ARG A 1 117 ? 13.628 -0.536 -18.250 1.00 98.31 117 ARG A N 1
ATOM 926 C CA . ARG A 1 117 ? 13.113 -1.541 -17.301 1.00 98.31 117 ARG A CA 1
ATOM 927 C C . ARG A 1 117 ? 12.921 -0.963 -15.898 1.00 98.31 117 ARG A C 1
ATOM 929 O O . ARG A 1 117 ? 11.900 -1.241 -15.269 1.00 98.31 117 ARG A O 1
ATOM 936 N N . LYS A 1 118 ? 13.874 -0.160 -15.412 1.00 98.25 118 LYS A N 1
ATOM 937 C CA . LYS A 1 118 ? 13.777 0.516 -14.107 1.00 98.25 118 LYS A CA 1
ATOM 938 C C . LYS A 1 118 ? 12.604 1.492 -14.067 1.00 98.25 118 LYS A C 1
ATOM 940 O O . LYS A 1 118 ? 11.857 1.476 -13.095 1.00 98.25 118 LYS A O 1
ATOM 945 N N . LEU A 1 119 ? 12.404 2.267 -15.130 1.00 98.25 119 LEU A N 1
ATOM 946 C CA . LEU A 1 119 ? 11.299 3.213 -15.254 1.00 98.25 119 LEU A CA 1
ATOM 947 C C . LEU A 1 119 ? 9.945 2.494 -15.212 1.00 98.25 119 LEU A C 1
ATOM 949 O O . LEU A 1 119 ? 9.116 2.822 -14.373 1.00 98.25 119 LEU A O 1
ATOM 953 N N . ARG A 1 120 ? 9.768 1.417 -15.990 1.00 98.31 120 ARG A N 1
ATOM 954 C CA . ARG A 1 120 ? 8.542 0.593 -15.945 1.00 98.31 120 ARG A CA 1
ATOM 955 C C . ARG A 1 120 ? 8.285 -0.056 -14.585 1.00 98.31 120 ARG A C 1
ATOM 957 O O . ARG A 1 120 ? 7.143 -0.345 -14.234 1.00 98.31 120 ARG A O 1
ATOM 964 N N . LYS A 1 121 ? 9.336 -0.384 -13.829 1.00 98.19 121 LYS A N 1
ATOM 965 C CA . LYS A 1 121 ? 9.178 -0.867 -12.452 1.00 98.19 121 LYS A CA 1
ATOM 966 C C . LYS A 1 121 ? 8.693 0.267 -11.549 1.00 98.19 121 LYS A C 1
ATOM 968 O O . LYS A 1 121 ? 7.679 0.098 -10.889 1.00 98.19 121 LYS A O 1
ATOM 973 N N . LEU A 1 122 ? 9.360 1.418 -11.598 1.00 98.44 122 LEU A N 1
ATOM 974 C CA . LEU A 1 122 ? 9.013 2.579 -10.786 1.00 98.44 122 LEU A CA 1
ATOM 975 C C . LEU A 1 122 ? 7.585 3.077 -11.056 1.00 98.44 122 LEU A C 1
ATOM 977 O O . LEU A 1 122 ? 6.881 3.433 -10.121 1.00 98.44 122 LEU A O 1
ATOM 981 N N . GLU A 1 123 ? 7.137 3.061 -12.312 1.00 98.44 123 GLU A N 1
ATOM 982 C CA . GLU A 1 123 ? 5.757 3.399 -12.680 1.00 98.44 123 GLU A CA 1
ATOM 983 C C . GLU A 1 123 ? 4.737 2.451 -12.041 1.00 98.44 123 GLU A C 1
ATOM 985 O O . GLU A 1 123 ? 3.721 2.906 -11.519 1.00 98.44 123 GLU A O 1
ATOM 990 N N . ARG A 1 124 ? 5.009 1.139 -12.042 1.00 98.25 124 ARG A N 1
ATOM 991 C CA . ARG A 1 124 ? 4.138 0.151 -11.387 1.00 98.25 124 ARG A CA 1
ATOM 992 C C . ARG A 1 124 ? 4.095 0.364 -9.877 1.00 98.25 124 ARG A C 1
ATOM 994 O O . ARG A 1 124 ? 3.003 0.457 -9.324 1.00 98.25 124 ARG A O 1
ATOM 1001 N N . ASP A 1 125 ? 5.260 0.521 -9.251 1.00 98.12 125 ASP A N 1
ATOM 1002 C CA . ASP A 1 125 ? 5.375 0.764 -7.810 1.00 98.12 125 ASP A CA 1
ATOM 1003 C C . ASP A 1 125 ? 4.649 2.073 -7.422 1.00 98.12 125 ASP A C 1
ATOM 1005 O O . ASP A 1 125 ? 3.932 2.133 -6.424 1.00 98.12 125 ASP A O 1
ATOM 1009 N N . TYR A 1 126 ? 4.759 3.121 -8.248 1.00 98.19 126 TYR A N 1
ATOM 1010 C CA . TYR A 1 126 ? 4.037 4.381 -8.058 1.00 98.19 126 TYR A CA 1
ATOM 1011 C C . TYR A 1 126 ? 2.518 4.204 -8.133 1.00 98.19 126 TYR A C 1
ATOM 1013 O O . TYR A 1 126 ? 1.801 4.738 -7.285 1.00 98.19 126 TYR A O 1
ATOM 1021 N N . LEU A 1 127 ? 2.013 3.479 -9.137 1.00 98.19 127 LEU A N 1
ATOM 1022 C CA . LEU A 1 127 ? 0.576 3.242 -9.293 1.00 98.19 127 LEU A CA 1
ATOM 1023 C C . LEU A 1 127 ? 0.005 2.462 -8.104 1.00 98.19 127 LEU A C 1
ATOM 1025 O O . LEU A 1 127 ? -1.044 2.847 -7.589 1.00 98.19 127 LEU A O 1
ATOM 1029 N N . GLU A 1 128 ? 0.720 1.441 -7.629 1.00 97.44 128 GLU A N 1
ATOM 1030 C CA . GLU A 1 128 ? 0.336 0.664 -6.448 1.00 97.44 128 GLU A CA 1
ATOM 1031 C C . GLU A 1 128 ? 0.298 1.542 -5.188 1.00 97.44 128 GLU A C 1
ATOM 1033 O O . GLU A 1 128 ? -0.712 1.594 -4.483 1.00 97.44 128 GLU A O 1
ATOM 1038 N N . MET A 1 129 ? 1.360 2.313 -4.931 1.00 96.50 129 MET A N 1
ATOM 1039 C CA . MET A 1 129 ? 1.403 3.232 -3.788 1.00 96.50 129 MET A CA 1
ATOM 1040 C C . MET A 1 129 ? 0.307 4.298 -3.873 1.00 96.50 129 MET A C 1
ATOM 1042 O O . MET A 1 129 ? -0.320 4.641 -2.868 1.00 96.50 129 MET A O 1
ATOM 1046 N N . ARG A 1 130 ? 0.028 4.814 -5.074 1.00 97.19 130 ARG A N 1
ATOM 1047 C CA . ARG A 1 130 ? -1.052 5.778 -5.298 1.00 97.19 130 ARG A CA 1
ATOM 1048 C C . ARG A 1 130 ? -2.413 5.169 -4.974 1.00 97.19 130 ARG A C 1
ATOM 1050 O O . ARG A 1 130 ? -3.224 5.841 -4.339 1.00 97.19 130 ARG A O 1
ATOM 1057 N N . GLU A 1 131 ? -2.673 3.933 -5.386 1.00 95.81 131 GLU A N 1
ATOM 1058 C CA . GLU A 1 131 ? -3.914 3.226 -5.059 1.00 95.81 131 GLU A CA 1
ATOM 1059 C C . GLU A 1 131 ? -4.082 3.065 -3.542 1.00 95.81 131 GLU A C 1
ATOM 1061 O O . GLU A 1 131 ? -5.136 3.412 -2.999 1.00 95.81 131 GLU A O 1
ATOM 1066 N N . GLN A 1 132 ? -3.021 2.655 -2.839 1.00 92.31 132 GLN A N 1
ATOM 1067 C CA . GLN A 1 132 ? -3.025 2.545 -1.378 1.00 92.31 132 GLN A CA 1
ATOM 1068 C C . GLN A 1 132 ? -3.340 3.888 -0.702 1.00 92.31 132 GLN A C 1
ATOM 1070 O O . GLN A 1 132 ? -4.195 3.949 0.182 1.00 92.31 132 GLN A O 1
ATOM 1075 N N . VAL A 1 133 ? -2.712 4.983 -1.145 1.00 94.12 133 VAL A N 1
ATOM 1076 C CA . VAL A 1 133 ? -2.955 6.331 -0.601 1.00 94.12 133 VAL A CA 1
ATOM 1077 C C . VAL A 1 133 ? -4.388 6.796 -0.866 1.00 94.12 133 VAL A C 1
ATOM 1079 O O . VAL A 1 133 ? -5.026 7.357 0.027 1.00 94.12 133 VAL A O 1
ATOM 1082 N N . VAL A 1 134 ? -4.922 6.560 -2.067 1.00 95.38 134 VAL A N 1
ATOM 1083 C CA . VAL A 1 134 ? -6.310 6.917 -2.407 1.00 95.38 134 VAL A CA 1
ATOM 1084 C C . VAL A 1 134 ? -7.294 6.132 -1.539 1.00 95.38 134 VAL A C 1
ATOM 1086 O O . VAL A 1 134 ? -8.208 6.735 -0.972 1.00 95.38 134 VAL A O 1
ATOM 1089 N N . SER A 1 135 ? -7.079 4.824 -1.377 1.00 91.88 135 SER A N 1
ATOM 1090 C CA . SER A 1 135 ? -7.899 3.976 -0.507 1.00 91.88 135 SER A CA 1
ATOM 1091 C C . SER A 1 135 ? -7.830 4.433 0.953 1.00 91.88 135 SER A C 1
ATOM 1093 O O . SER A 1 135 ? -8.866 4.595 1.596 1.00 91.88 135 SER A O 1
ATOM 1095 N N . ALA A 1 136 ? -6.632 4.714 1.473 1.00 90.75 136 ALA A N 1
ATOM 1096 C CA . ALA A 1 136 ? -6.445 5.198 2.840 1.00 90.75 136 ALA A CA 1
ATOM 1097 C C . ALA A 1 136 ? -7.120 6.560 3.067 1.00 90.75 136 ALA A C 1
ATOM 1099 O O . ALA A 1 136 ? -7.771 6.767 4.091 1.00 90.75 136 ALA A O 1
ATOM 1100 N N . LYS A 1 137 ? -7.037 7.478 2.094 1.00 93.44 137 LYS A N 1
ATOM 1101 C CA . LYS A 1 137 ? -7.724 8.776 2.151 1.00 93.44 137 LYS A CA 1
ATOM 1102 C C . LYS A 1 137 ? -9.244 8.610 2.151 1.00 93.44 137 LYS A C 1
ATOM 1104 O O . LYS A 1 137 ? -9.920 9.268 2.937 1.00 93.44 137 LYS A O 1
ATOM 1109 N N . ALA A 1 138 ? -9.781 7.737 1.297 1.00 92.69 138 ALA A N 1
ATOM 1110 C CA . ALA A 1 138 ? -11.210 7.433 1.276 1.00 92.69 138 ALA A CA 1
ATOM 1111 C C . ALA A 1 138 ? -11.675 6.836 2.616 1.00 92.69 138 ALA A C 1
ATOM 1113 O O . ALA A 1 138 ? -12.685 7.284 3.163 1.00 92.69 138 ALA A O 1
ATOM 1114 N N . GLY A 1 139 ? -10.894 5.907 3.179 1.00 91.38 139 GLY A N 1
ATOM 1115 C CA . GLY A 1 139 ? -11.104 5.358 4.519 1.00 91.38 139 GLY A CA 1
ATOM 1116 C C . GLY A 1 139 ? -11.106 6.445 5.596 1.00 91.38 139 GLY A C 1
ATOM 1117 O O . GLY A 1 139 ? -12.048 6.529 6.377 1.00 91.38 139 GLY A O 1
ATOM 1118 N N . TRP A 1 140 ? -10.130 7.358 5.591 1.00 91.56 140 TRP A N 1
ATOM 1119 C CA . TRP A 1 140 ? -10.086 8.486 6.531 1.00 91.56 140 TRP A CA 1
ATOM 1120 C C . TRP A 1 140 ? -11.294 9.424 6.404 1.00 91.56 140 TRP A C 1
ATOM 1122 O O . TRP A 1 140 ? -11.860 9.856 7.406 1.00 91.56 140 TRP A O 1
ATOM 1132 N N . CYS A 1 141 ? -11.751 9.713 5.183 1.00 93.62 141 CYS A N 1
ATOM 1133 C CA . CYS A 1 141 ? -12.977 10.484 4.985 1.00 93.62 141 CYS A CA 1
ATOM 1134 C C . CYS A 1 141 ? -14.210 9.762 5.556 1.00 93.62 141 CYS A C 1
ATOM 1136 O O . CYS A 1 141 ? -15.077 10.416 6.137 1.00 93.62 141 CYS A O 1
ATOM 1138 N N . ALA A 1 142 ? -14.293 8.435 5.417 1.00 93.25 142 ALA A N 1
ATOM 1139 C CA . ALA A 1 142 ? -15.368 7.636 6.004 1.00 93.25 142 ALA A CA 1
ATOM 1140 C C . ALA A 1 142 ? -15.310 7.634 7.540 1.00 93.25 142 ALA A C 1
ATOM 1142 O O . ALA A 1 142 ? -16.330 7.875 8.182 1.00 93.25 142 ALA A O 1
ATOM 1143 N N . VAL A 1 143 ? -14.117 7.452 8.117 1.00 93.00 143 VAL A N 1
ATOM 1144 C CA . VAL A 1 143 ? -13.833 7.589 9.556 1.00 93.00 143 VAL A CA 1
ATOM 1145 C C . VAL A 1 143 ? -14.344 8.939 10.061 1.00 93.00 143 VAL A C 1
ATOM 1147 O O . VAL A 1 143 ? -15.173 8.976 10.964 1.00 93.00 143 VAL A O 1
ATOM 1150 N N . MET A 1 144 ? -13.915 10.048 9.454 1.00 93.00 144 MET A N 1
ATOM 1151 C CA . MET A 1 144 ? -14.299 11.388 9.911 1.00 93.00 144 MET A CA 1
ATOM 1152 C C . MET A 1 144 ? -15.799 11.660 9.785 1.00 93.00 144 MET A C 1
ATOM 1154 O O . MET A 1 144 ? -16.352 12.381 10.612 1.00 93.00 144 MET A O 1
ATOM 1158 N N . ARG A 1 145 ? -16.469 11.079 8.782 1.00 93.50 145 ARG A N 1
ATOM 1159 C CA . ARG A 1 145 ? -17.931 11.151 8.671 1.00 93.50 145 ARG A CA 1
ATOM 1160 C C . ARG A 1 145 ? -18.604 10.402 9.823 1.00 93.50 145 ARG A C 1
ATOM 1162 O O . ARG A 1 145 ? -19.389 11.003 10.539 1.00 93.50 145 ARG A O 1
ATOM 1169 N N . LEU A 1 146 ? -18.222 9.147 10.071 1.00 92.75 146 LEU A N 1
ATOM 1170 C CA . LEU A 1 146 ? -18.769 8.351 11.178 1.00 92.75 146 LEU A CA 1
ATOM 1171 C C . LEU A 1 146 ? -18.536 9.007 12.543 1.00 92.75 146 LEU A C 1
ATOM 1173 O O . LEU A 1 146 ? -19.413 8.974 13.401 1.00 92.75 146 LEU A O 1
ATOM 1177 N N . VAL A 1 147 ? -17.363 9.606 12.742 1.00 91.50 147 VAL A N 1
ATOM 1178 C CA . VAL A 1 14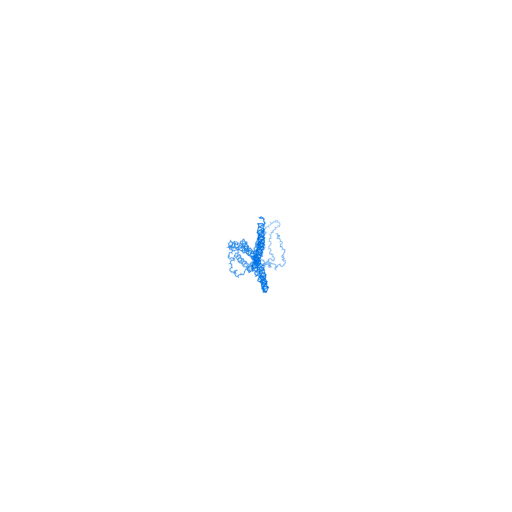7 ? -17.004 10.308 13.980 1.00 91.50 147 VAL A CA 1
ATOM 1179 C C . VAL A 1 147 ? -17.913 11.515 14.209 1.00 91.50 147 VAL A C 1
ATOM 1181 O O . VAL A 1 147 ? -18.353 11.719 15.338 1.00 91.50 147 VAL A O 1
ATOM 1184 N N . LYS A 1 148 ? -18.220 12.276 13.153 1.00 91.25 148 LYS A N 1
ATOM 1185 C CA . LYS A 1 148 ? -19.162 13.402 13.200 1.00 91.25 148 LYS A CA 1
ATOM 1186 C C . LYS A 1 148 ? -20.584 12.941 13.474 1.00 91.25 148 LYS A C 1
ATOM 1188 O O . LYS A 1 148 ? -21.200 13.420 14.417 1.00 91.25 148 LYS A O 1
ATOM 1193 N N . ASP A 1 149 ? -21.062 11.969 12.703 1.00 92.44 149 ASP A N 1
ATOM 1194 C CA . ASP A 1 149 ? -22.437 11.469 12.790 1.00 92.44 149 ASP A CA 1
ATOM 1195 C C . ASP A 1 149 ? -22.748 10.859 14.171 1.00 92.44 149 ASP A C 1
ATOM 1197 O O . ASP A 1 149 ? -23.893 10.876 14.613 1.00 92.44 149 ASP A O 1
ATOM 1201 N N . ASN A 1 150 ? -21.726 10.350 14.873 1.00 88.94 150 ASN A N 1
ATOM 1202 C CA . ASN A 1 150 ? -21.857 9.709 16.186 1.00 88.94 150 ASN A CA 1
ATOM 1203 C C . ASN A 1 150 ? -21.232 10.520 17.341 1.00 88.94 150 ASN A C 1
ATOM 1205 O O . ASN A 1 150 ? -21.046 9.977 18.428 1.00 88.94 150 ASN A O 1
ATOM 1209 N N . ASN A 1 151 ? -20.888 11.799 17.134 1.00 86.62 151 ASN A N 1
ATOM 1210 C CA . ASN A 1 151 ? -20.322 12.694 18.159 1.00 86.62 151 ASN A CA 1
ATOM 1211 C C . ASN A 1 151 ? -19.065 12.152 18.887 1.00 86.62 151 ASN A C 1
ATOM 1213 O O . ASN A 1 151 ? -18.846 12.411 20.071 1.00 86.62 151 ASN A O 1
ATOM 1217 N N . VAL A 1 152 ? -18.196 11.419 18.183 1.00 84.88 152 VAL A N 1
ATOM 1218 C CA . VAL A 1 152 ? -16.995 10.767 18.756 1.00 84.88 152 VAL A CA 1
ATOM 1219 C C . VAL A 1 152 ? -15.740 11.659 18.670 1.00 84.88 152 VAL A C 1
ATOM 1221 O O . VAL A 1 152 ? -14.662 11.275 19.121 1.00 84.88 152 VAL A O 1
ATOM 1224 N N . GLU A 1 153 ? -15.848 12.877 18.125 1.00 84.62 153 GLU A N 1
ATOM 1225 C CA . GLU A 1 153 ? -14.706 13.762 17.815 1.00 84.62 153 GLU A CA 1
ATOM 1226 C C . GLU A 1 153 ? -13.761 13.986 19.005 1.00 84.62 153 GLU A C 1
ATOM 1228 O O . GLU A 1 153 ? -12.548 13.799 18.890 1.00 84.62 153 GLU A O 1
ATOM 1233 N N . ARG A 1 154 ? -14.314 14.309 20.181 1.00 83.56 154 ARG A N 1
ATOM 1234 C CA . ARG A 1 154 ? -13.523 14.563 21.399 1.00 83.56 154 ARG A CA 1
ATOM 1235 C C . ARG A 1 154 ? -12.745 13.332 21.869 1.00 83.56 154 ARG A C 1
ATOM 1237 O O . ARG A 1 154 ? -11.668 13.472 22.441 1.00 83.56 154 ARG A O 1
ATOM 1244 N N . ARG A 1 155 ? -13.279 12.128 21.633 1.00 80.69 155 ARG A N 1
ATOM 1245 C CA . ARG A 1 155 ? -12.634 10.865 22.026 1.00 80.69 155 ARG A CA 1
ATOM 1246 C C . ARG A 1 155 ? -11.518 10.481 21.060 1.00 80.69 155 ARG A C 1
ATOM 1248 O O . ARG A 1 155 ? -10.513 9.932 21.500 1.00 80.69 155 ARG A O 1
ATOM 1255 N N . LEU A 1 156 ? -11.677 10.798 19.774 1.00 82.94 156 LEU A N 1
ATOM 1256 C CA . LEU A 1 156 ? -10.651 10.550 18.764 1.00 82.94 156 LEU A CA 1
ATOM 1257 C C . LEU A 1 156 ? -9.469 11.524 18.897 1.00 82.94 156 LEU A C 1
ATOM 1259 O O . LEU A 1 156 ? -8.325 11.138 18.679 1.00 82.94 156 LEU A O 1
ATOM 1263 N N . HIS A 1 157 ? -9.721 12.787 19.245 1.00 84.06 157 HIS A N 1
ATOM 1264 C CA . HIS A 1 157 ? -8.702 13.844 19.286 1.00 84.06 157 HIS A CA 1
ATOM 1265 C C . HIS A 1 157 ? -8.127 14.071 20.693 1.00 84.06 157 HIS A C 1
ATOM 1267 O O . HIS A 1 157 ? -8.106 15.191 21.204 1.00 84.06 157 HIS A O 1
ATOM 1273 N N . ARG A 1 158 ? -7.624 13.006 21.331 1.00 85.81 158 ARG A N 1
ATOM 1274 C CA . ARG A 1 158 ? -6.888 13.131 22.600 1.00 85.81 158 ARG A CA 1
ATOM 1275 C C . ARG A 1 158 ? -5.459 13.609 22.358 1.00 85.81 158 ARG A C 1
ATOM 1277 O O . ARG A 1 158 ? -4.703 12.976 21.627 1.00 85.81 158 ARG A O 1
ATOM 1284 N N . ARG A 1 159 ? -5.068 14.692 23.036 1.00 86.25 159 ARG A N 1
ATOM 1285 C CA . ARG A 1 159 ? -3.733 15.306 22.915 1.00 86.25 159 ARG A CA 1
ATOM 1286 C C . ARG A 1 159 ? -2.592 14.341 23.255 1.00 86.25 159 ARG A C 1
ATOM 1288 O O . ARG A 1 159 ? -1.541 14.412 22.636 1.00 86.25 159 ARG A O 1
ATOM 1295 N N . GLU A 1 160 ? -2.813 13.429 24.194 1.00 87.12 160 GLU A N 1
ATOM 1296 C CA . GLU A 1 160 ? -1.834 12.414 24.610 1.00 87.12 160 GLU A CA 1
ATOM 1297 C C . GLU A 1 160 ? -1.443 11.470 23.465 1.00 87.12 160 GLU A C 1
ATOM 1299 O O . GLU A 1 160 ? -0.280 11.097 23.340 1.00 87.12 160 GLU A O 1
ATOM 1304 N N . LEU A 1 161 ? -2.391 11.146 22.579 1.00 86.38 161 LEU A N 1
ATOM 1305 C CA . LEU A 1 161 ? -2.152 10.250 21.445 1.00 86.38 161 LEU A CA 1
ATOM 1306 C C . LEU A 1 161 ? -1.286 10.899 20.360 1.00 86.38 161 LEU A C 1
ATOM 1308 O O . LEU A 1 161 ? -0.681 10.190 19.563 1.00 86.38 161 LEU A O 1
ATOM 1312 N N . ALA A 1 162 ? -1.200 12.233 20.332 1.00 86.00 162 ALA A N 1
ATOM 1313 C CA . ALA A 1 162 ? -0.420 12.963 19.334 1.00 86.00 162 ALA A CA 1
ATOM 1314 C C . ALA A 1 162 ? 1.100 12.796 19.509 1.00 86.00 162 ALA A C 1
ATOM 1316 O O . ALA A 1 162 ? 1.848 13.051 18.569 1.00 86.00 162 ALA A O 1
ATOM 1317 N N . TYR A 1 163 ? 1.557 12.381 20.695 1.00 90.50 163 TYR A N 1
ATOM 1318 C CA . TYR A 1 163 ? 2.977 12.167 20.993 1.00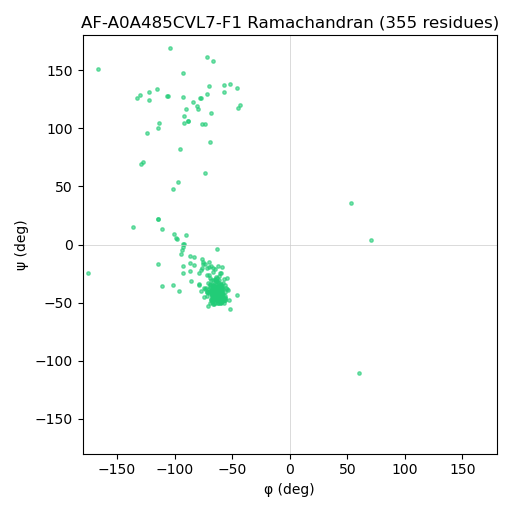 90.50 163 TYR A CA 1
ATOM 1319 C C . TYR A 1 163 ? 3.440 10.722 20.762 1.00 90.50 163 TYR A C 1
ATOM 1321 O O . TYR A 1 163 ? 4.618 10.427 20.951 1.00 90.50 163 TYR A O 1
ATOM 1329 N N . LEU A 1 164 ? 2.537 9.822 20.368 1.00 91.62 164 LEU A N 1
ATOM 1330 C CA . LEU A 1 164 ? 2.844 8.412 20.141 1.00 91.62 164 LEU A CA 1
ATOM 1331 C C . LEU A 1 164 ? 3.194 8.145 18.678 1.00 91.62 164 LEU A C 1
ATOM 1333 O O . LEU A 1 164 ? 2.658 8.777 17.764 1.00 91.62 164 LEU A O 1
ATOM 1337 N N . SER A 1 165 ? 4.081 7.175 18.450 1.00 94.88 165 SER A N 1
ATOM 1338 C CA . SER A 1 165 ? 4.377 6.719 17.095 1.00 94.88 165 SER A CA 1
ATOM 1339 C C . SER A 1 165 ? 3.208 5.913 16.516 1.00 94.88 165 SER A C 1
ATOM 1341 O O . SER A 1 165 ? 2.350 5.394 17.236 1.00 94.88 165 SER A O 1
ATOM 1343 N N . ALA A 1 166 ? 3.180 5.763 15.190 1.00 89.81 166 ALA A N 1
ATOM 1344 C CA . ALA A 1 166 ? 2.159 4.953 14.529 1.00 89.81 166 ALA A CA 1
ATOM 1345 C C . ALA A 1 166 ? 2.186 3.484 14.990 1.00 89.81 166 ALA A C 1
ATOM 1347 O O . ALA A 1 166 ? 1.133 2.852 15.067 1.00 89.81 166 ALA A O 1
ATOM 1348 N N . ASP A 1 167 ? 3.367 2.949 15.302 1.00 92.38 167 ASP A N 1
ATOM 1349 C CA . ASP A 1 167 ? 3.520 1.567 15.756 1.00 92.38 167 ASP A CA 1
ATOM 1350 C C . ASP A 1 167 ? 3.048 1.398 17.206 1.00 92.38 167 ASP A C 1
ATOM 1352 O O . ASP A 1 167 ? 2.361 0.420 17.511 1.00 92.38 167 ASP A O 1
ATOM 1356 N N . ASP A 1 168 ? 3.299 2.386 18.073 1.00 93.88 168 ASP A N 1
ATOM 1357 C CA . ASP A 1 168 ? 2.772 2.395 19.444 1.00 93.88 168 ASP A CA 1
ATOM 1358 C C . ASP A 1 168 ? 1.241 2.423 19.447 1.00 93.88 168 ASP A C 1
ATOM 1360 O O . ASP A 1 168 ? 0.601 1.635 20.144 1.00 93.88 168 ASP A O 1
ATOM 1364 N N . LEU A 1 169 ? 0.638 3.277 18.613 1.00 90.88 169 LEU A N 1
ATOM 1365 C CA . LEU A 1 169 ? -0.817 3.374 18.478 1.00 90.88 169 LEU A CA 1
ATOM 1366 C C . LEU A 1 169 ? -1.439 2.068 17.963 1.00 90.88 169 LEU A C 1
ATOM 1368 O O . LEU A 1 169 ? -2.487 1.649 18.463 1.00 90.88 169 LEU A O 1
ATOM 1372 N N . ARG A 1 170 ? -0.799 1.393 16.996 1.00 89.81 170 ARG A N 1
ATOM 1373 C CA . ARG A 1 170 ? -1.248 0.072 16.520 1.00 89.81 170 ARG A CA 1
ATOM 1374 C C . ARG A 1 170 ? -1.139 -0.981 17.619 1.00 89.81 170 ARG A C 1
ATOM 1376 O O . ARG A 1 170 ? -2.118 -1.670 17.882 1.00 89.81 170 ARG A O 1
ATOM 1383 N N . SER A 1 171 ? -0.011 -1.035 18.326 1.00 93.00 171 SER A N 1
ATOM 1384 C CA . SER A 1 171 ? 0.204 -1.962 19.445 1.00 93.00 171 SER A CA 1
ATOM 1385 C C . SER A 1 171 ? -0.818 -1.761 20.570 1.00 93.00 171 SER A C 1
ATOM 1387 O O . SER A 1 171 ? -1.399 -2.724 21.073 1.00 93.00 171 SER A O 1
ATOM 1389 N N . MET A 1 172 ? -1.104 -0.507 20.937 1.00 92.19 172 MET A N 1
ATOM 1390 C CA . MET A 1 172 ? -2.165 -0.177 21.891 1.00 92.19 172 MET A CA 1
ATOM 1391 C C . MET A 1 172 ? -3.539 -0.622 21.386 1.00 92.19 172 MET A C 1
ATOM 1393 O O . MET A 1 172 ? -4.306 -1.205 22.153 1.00 92.19 172 MET A O 1
ATOM 1397 N N . SER A 1 173 ? -3.842 -0.393 20.102 1.00 90.31 173 SER A N 1
ATOM 1398 C CA . SER A 1 173 ? -5.091 -0.860 19.501 1.00 90.31 173 SER A CA 1
ATOM 1399 C C . SER A 1 173 ? -5.214 -2.382 19.551 1.00 90.31 173 SER A C 1
ATOM 1401 O O . SER A 1 173 ? -6.297 -2.865 19.862 1.00 90.31 173 SER A O 1
ATOM 1403 N N . ASP A 1 174 ? -4.160 -3.131 19.241 1.00 90.94 174 ASP A N 1
ATOM 1404 C CA . ASP A 1 174 ? -4.206 -4.596 19.197 1.00 90.94 174 ASP A CA 1
ATOM 1405 C C . ASP A 1 174 ? -4.374 -5.192 20.598 1.00 90.94 174 ASP A C 1
ATOM 1407 O O . ASP A 1 174 ? -5.176 -6.106 20.799 1.00 90.94 174 ASP A O 1
ATOM 1411 N N . LYS A 1 175 ? -3.696 -4.614 21.599 1.00 93.94 175 LYS A N 1
ATOM 1412 C CA . LYS A 1 175 ? -3.895 -4.971 23.013 1.00 93.94 175 LYS A CA 1
ATOM 1413 C C . LYS A 1 175 ? -5.332 -4.706 23.464 1.00 93.94 175 LYS A C 1
ATOM 1415 O O . LYS A 1 175 ? -5.942 -5.571 24.091 1.00 93.94 175 LYS A O 1
ATOM 1420 N N . ALA A 1 176 ? -5.882 -3.538 23.125 1.00 91.25 176 ALA A N 1
ATOM 1421 C CA . ALA A 1 176 ? -7.257 -3.184 23.462 1.00 91.25 176 ALA A CA 1
ATOM 1422 C C . ALA A 1 176 ? -8.268 -4.127 22.792 1.00 91.25 176 ALA A C 1
ATOM 1424 O O . ALA A 1 176 ? -9.171 -4.625 23.462 1.00 91.25 176 ALA A O 1
ATOM 1425 N N . LEU A 1 177 ? -8.088 -4.436 21.502 1.00 90.25 177 LEU A N 1
ATOM 1426 C CA . LEU A 1 177 ? -8.917 -5.414 20.789 1.00 90.25 177 LEU A CA 1
ATOM 1427 C C . LEU A 1 177 ? -8.849 -6.796 21.450 1.00 90.25 177 LEU A C 1
ATOM 1429 O O . LEU A 1 177 ? -9.882 -7.436 21.631 1.00 90.25 177 LEU A O 1
ATOM 1433 N N . GLY A 1 178 ? -7.660 -7.233 21.875 1.00 91.50 178 GLY A N 1
ATOM 1434 C CA . GLY A 1 178 ? -7.478 -8.486 22.610 1.00 91.50 178 GLY A CA 1
ATOM 1435 C C . GLY A 1 178 ? -8.292 -8.547 23.906 1.00 91.50 178 GLY A C 1
ATOM 1436 O O . GLY A 1 178 ? -8.977 -9.540 24.146 1.00 91.50 178 GLY A O 1
ATOM 1437 N N . ALA A 1 179 ? -8.278 -7.477 24.705 1.00 93.19 179 ALA A N 1
ATOM 1438 C CA . ALA A 1 179 ? -9.095 -7.384 25.917 1.00 93.19 179 ALA A CA 1
ATOM 1439 C C . ALA A 1 179 ? -10.603 -7.366 25.601 1.00 93.19 179 ALA A C 1
ATOM 1441 O O . ALA A 1 179 ? -11.393 -8.043 26.260 1.00 93.19 179 ALA A O 1
ATOM 1442 N N . LEU A 1 180 ? -11.003 -6.644 24.550 1.00 91.81 180 LEU A N 1
ATOM 1443 C CA . LEU A 1 180 ? -12.399 -6.540 24.121 1.00 91.81 180 LEU A CA 1
ATOM 1444 C C . LEU A 1 180 ? -12.972 -7.875 23.628 1.00 91.81 180 LEU A C 1
ATOM 1446 O O . LEU A 1 180 ? -14.154 -8.126 23.846 1.00 91.81 180 LEU A O 1
ATOM 1450 N N . ARG A 1 181 ? -12.160 -8.766 23.041 1.00 92.88 181 ARG A N 1
ATOM 1451 C CA . ARG A 1 181 ? -12.612 -10.121 22.661 1.00 92.88 181 ARG A CA 1
ATOM 1452 C C . ARG A 1 181 ? -13.145 -10.910 23.855 1.00 92.88 181 ARG A C 1
ATOM 1454 O O . ARG A 1 181 ? -14.127 -11.629 23.707 1.00 92.88 181 ARG A O 1
ATOM 1461 N N . LEU A 1 182 ? -12.514 -10.765 25.022 1.00 92.81 182 LEU A N 1
ATOM 1462 C CA . LEU A 1 182 ? -12.967 -11.413 26.254 1.00 92.81 182 LEU A CA 1
ATOM 1463 C C . LEU A 1 182 ? -14.243 -10.753 26.783 1.00 92.81 182 LEU A C 1
ATOM 1465 O O . LEU A 1 182 ? -15.191 -11.446 27.129 1.00 92.81 182 LEU A O 1
ATOM 1469 N N . ALA A 1 183 ? -14.296 -9.419 26.791 1.00 88.81 183 ALA A N 1
ATOM 1470 C CA . ALA A 1 183 ? -15.452 -8.671 27.293 1.00 88.81 183 ALA A CA 1
ATOM 1471 C C . ALA A 1 183 ? -16.729 -8.896 26.463 1.00 88.81 183 ALA A C 1
ATOM 1473 O O . ALA A 1 183 ? -17.841 -8.819 26.978 1.00 88.81 183 ALA A O 1
ATOM 1474 N N . VAL A 1 184 ? -16.567 -9.167 25.170 1.00 92.19 184 VAL A N 1
ATOM 1475 C CA . VAL A 1 184 ? -17.659 -9.352 24.209 1.00 92.19 184 VAL A CA 1
ATOM 1476 C C . VAL A 1 184 ? -17.968 -10.839 23.977 1.00 92.19 184 VAL A C 1
ATOM 1478 O O . VAL A 1 184 ? -18.828 -11.181 23.169 1.00 92.19 184 VAL A O 1
ATOM 1481 N N . ALA A 1 185 ? -17.308 -11.744 24.707 1.00 90.00 185 ALA A N 1
ATOM 1482 C CA . ALA A 1 185 ? -17.393 -13.183 24.481 1.00 90.00 185 ALA A CA 1
ATOM 1483 C C . ALA A 1 185 ? -18.829 -13.729 24.484 1.00 90.00 185 ALA A C 1
ATOM 1485 O O . ALA A 1 185 ? -19.084 -14.671 23.747 1.00 90.00 185 ALA A O 1
ATOM 1486 N N . ASP A 1 186 ? -19.768 -13.122 25.209 1.00 90.44 186 ASP A N 1
ATOM 1487 C CA . ASP A 1 186 ? -21.154 -13.600 25.300 1.00 90.44 186 ASP A CA 1
ATOM 1488 C C . ASP A 1 186 ? -22.119 -12.947 24.290 1.00 90.44 186 ASP A C 1
ATOM 1490 O O . ASP A 1 186 ? -23.284 -13.333 24.208 1.00 90.44 186 ASP A O 1
ATOM 1494 N N . ASN A 1 187 ? -21.666 -11.966 23.498 1.00 91.38 187 ASN A N 1
ATOM 1495 C CA . ASN A 1 187 ? -22.506 -11.237 22.543 1.00 91.38 187 ASN A CA 1
ATOM 1496 C C . ASN A 1 187 ? -22.093 -11.530 21.092 1.00 91.38 187 ASN A C 1
ATOM 1498 O O . ASN A 1 187 ? -21.103 -11.000 20.592 1.00 91.38 187 ASN A O 1
ATOM 1502 N N . GLU A 1 188 ? -22.882 -12.352 20.397 1.00 93.19 188 GLU A N 1
ATOM 1503 C CA . GLU A 1 188 ? -22.601 -12.793 19.025 1.00 93.19 188 GLU A CA 1
ATOM 1504 C C . GLU A 1 188 ? -22.436 -11.646 18.027 1.00 93.19 188 GLU A C 1
ATOM 1506 O O . GLU A 1 188 ? -21.409 -11.569 17.356 1.00 93.19 188 GLU A O 1
ATOM 1511 N N . HIS A 1 189 ? -23.381 -10.708 18.005 1.00 93.81 189 HIS A N 1
ATOM 1512 C CA . HIS A 1 189 ? -23.345 -9.571 17.090 1.00 93.81 189 HIS A CA 1
ATOM 1513 C C . HIS A 1 189 ? -22.083 -8.718 17.285 1.00 93.81 189 HIS A C 1
ATOM 1515 O O . HIS A 1 189 ? -21.386 -8.384 16.327 1.00 93.81 189 HIS A O 1
ATOM 1521 N N . LEU A 1 190 ? -21.746 -8.383 18.532 1.00 94.25 190 LEU A N 1
ATOM 1522 C CA . LEU A 1 190 ? -20.560 -7.578 18.809 1.00 94.25 190 LEU A CA 1
ATOM 1523 C C . LEU A 1 190 ? -19.255 -8.339 18.507 1.00 94.25 190 LEU A C 1
ATOM 1525 O O . LEU A 1 190 ? -18.289 -7.701 18.090 1.00 94.25 190 LEU A O 1
ATOM 1529 N N . ARG A 1 191 ? -19.210 -9.675 18.653 1.00 94.69 191 ARG A N 1
ATOM 1530 C CA . ARG A 1 191 ? -18.049 -10.489 18.234 1.00 94.69 191 ARG A CA 1
ATOM 1531 C C . ARG A 1 191 ? -17.813 -10.391 16.729 1.00 94.69 191 ARG A C 1
ATOM 1533 O O . ARG A 1 191 ? -16.670 -10.219 16.304 1.00 94.69 191 ARG A O 1
ATOM 1540 N N . ASP A 1 192 ? -18.874 -10.455 15.932 1.00 94.00 192 ASP A N 1
ATOM 1541 C CA . ASP A 1 192 ? -18.768 -10.367 14.474 1.00 94.00 192 ASP A CA 1
ATOM 1542 C C . ASP A 1 192 ? -18.292 -8.983 14.025 1.00 94.00 192 ASP A C 1
ATOM 1544 O O . ASP A 1 192 ? -17.372 -8.864 13.209 1.00 94.00 192 ASP A O 1
ATOM 1548 N N . VAL A 1 193 ? -18.849 -7.920 14.613 1.00 94.38 193 VAL A N 1
ATOM 1549 C CA . VAL A 1 193 ? -18.415 -6.546 14.325 1.00 94.38 193 VAL A CA 1
ATOM 1550 C C . VAL A 1 193 ? -16.965 -6.324 14.780 1.00 94.38 193 VAL A C 1
ATOM 1552 O O . VAL A 1 193 ? -16.185 -5.702 14.052 1.00 94.38 193 VAL A O 1
ATOM 1555 N N . LEU A 1 194 ? -16.563 -6.882 15.930 1.00 94.00 194 LEU A N 1
ATOM 1556 C CA . LEU A 1 194 ? -15.179 -6.839 16.410 1.00 94.00 194 LEU A CA 1
ATOM 1557 C C . LEU A 1 194 ? -14.235 -7.507 15.411 1.00 94.00 194 LEU A C 1
ATOM 1559 O O . LEU A 1 194 ? -13.266 -6.878 14.991 1.00 94.00 194 LEU A O 1
ATOM 1563 N N . ARG A 1 195 ? -14.553 -8.725 14.957 1.00 93.25 195 ARG A N 1
ATOM 1564 C CA . ARG A 1 195 ? -13.754 -9.463 13.966 1.00 93.25 195 ARG A CA 1
ATOM 1565 C C . ARG A 1 195 ? -13.570 -8.667 12.676 1.00 93.25 195 ARG A C 1
ATOM 1567 O O . ARG A 1 195 ? -12.479 -8.634 12.114 1.00 93.25 195 ARG A O 1
ATOM 1574 N N . MET A 1 196 ? -14.618 -7.986 12.218 1.00 91.81 196 MET A N 1
ATOM 1575 C CA . MET A 1 196 ? -14.552 -7.132 11.030 1.00 91.81 196 MET A CA 1
ATOM 1576 C C . MET A 1 196 ? -13.659 -5.898 11.236 1.00 91.81 196 MET A C 1
ATOM 1578 O O . MET A 1 196 ? -13.041 -5.437 10.272 1.00 91.81 196 MET A O 1
ATOM 1582 N N . SER A 1 197 ? -13.574 -5.379 12.465 1.00 92.50 197 SER A N 1
ATOM 1583 C CA . SER A 1 197 ? -12.781 -4.196 12.837 1.00 92.50 197 SER A CA 1
ATOM 1584 C C . SER A 1 197 ? -11.269 -4.427 12.944 1.00 92.50 197 SER A C 1
ATOM 1586 O O . SER A 1 197 ? -10.498 -3.466 13.013 1.00 92.50 197 SER A O 1
ATOM 1588 N N . GLU A 1 198 ? -10.835 -5.687 12.942 1.00 89.88 198 GLU A N 1
ATOM 1589 C CA . GLU A 1 198 ? -9.420 -6.067 13.024 1.00 89.88 198 GLU A CA 1
ATOM 1590 C C . GLU A 1 198 ? -8.666 -5.841 11.705 1.00 89.88 198 GLU A C 1
ATOM 1592 O O . GLU A 1 198 ? -7.439 -5.805 11.704 1.00 89.88 198 GLU A O 1
ATOM 1597 N N . ASP A 1 199 ? -9.379 -5.647 10.589 1.00 88.31 199 ASP A N 1
ATOM 1598 C CA . ASP A 1 199 ? -8.774 -5.378 9.282 1.00 88.31 199 ASP A CA 1
ATOM 1599 C C . ASP A 1 199 ? -8.094 -3.990 9.250 1.00 88.31 199 ASP A C 1
ATOM 1601 O O . ASP A 1 199 ? -8.785 -2.962 9.268 1.00 88.31 199 ASP A O 1
ATOM 1605 N N . PRO A 1 200 ? -6.751 -3.913 9.134 1.00 82.25 200 PRO A N 1
ATOM 1606 C CA . PRO A 1 200 ? -6.034 -2.641 9.117 1.00 82.25 200 PRO A CA 1
ATOM 1607 C C . PRO A 1 200 ? -6.309 -1.818 7.852 1.00 82.25 200 PRO A C 1
ATOM 1609 O O . PRO A 1 200 ? -6.076 -0.610 7.851 1.00 82.25 200 PRO A O 1
ATOM 1612 N N . LYS A 1 201 ? -6.819 -2.435 6.774 1.00 85.25 201 LYS A N 1
ATOM 1613 C CA . LYS A 1 201 ? -7.153 -1.728 5.527 1.00 85.25 201 LYS A CA 1
ATOM 1614 C C . LYS A 1 201 ? -8.421 -0.884 5.648 1.00 85.25 201 LYS A C 1
ATOM 1616 O O . LYS A 1 201 ? -8.662 -0.039 4.789 1.00 85.25 201 LYS A O 1
ATOM 1621 N N . ARG A 1 202 ? -9.236 -1.129 6.679 1.00 88.62 202 ARG A N 1
ATOM 1622 C CA . ARG A 1 202 ? -10.561 -0.527 6.863 1.00 88.62 202 ARG A CA 1
ATOM 1623 C C . ARG A 1 202 ? -10.709 0.072 8.264 1.00 88.62 202 ARG A C 1
ATOM 1625 O O . ARG A 1 202 ? -11.465 -0.455 9.088 1.00 88.62 202 ARG A O 1
ATOM 1632 N N . PRO A 1 203 ? -9.996 1.175 8.562 1.00 88.44 203 PRO A N 1
ATOM 1633 C CA . PRO A 1 203 ? -10.023 1.808 9.881 1.00 88.44 203 PRO A CA 1
ATOM 1634 C C . PRO A 1 203 ? -11.425 2.280 10.294 1.00 88.44 203 PRO A C 1
ATOM 1636 O O . PRO A 1 203 ? -11.720 2.347 11.487 1.00 88.44 203 PRO A O 1
ATOM 1639 N N . GLU A 1 204 ? -12.318 2.551 9.338 1.00 91.81 204 GLU A N 1
ATOM 1640 C CA . GLU A 1 204 ? -13.711 2.926 9.592 1.00 91.81 204 GLU A CA 1
ATOM 1641 C C . GLU A 1 204 ? -14.472 1.880 10.417 1.00 91.81 204 GLU A C 1
ATOM 1643 O O . GLU A 1 204 ? -15.339 2.229 11.220 1.00 91.81 204 GLU A O 1
ATOM 1648 N N . ARG A 1 205 ? -14.104 0.599 10.296 1.00 93.12 205 ARG A N 1
ATOM 1649 C CA . ARG A 1 205 ? -14.759 -0.490 11.024 1.00 93.12 205 ARG A CA 1
ATOM 1650 C C . ARG A 1 205 ? -14.469 -0.467 12.522 1.00 93.12 205 ARG A C 1
ATOM 1652 O O . ARG A 1 205 ? -15.308 -0.908 13.298 1.00 93.12 205 ARG A O 1
ATOM 1659 N N . LYS A 1 206 ? -13.332 0.094 12.954 1.00 91.38 206 LYS A N 1
ATOM 1660 C CA . LYS A 1 206 ? -13.044 0.295 14.387 1.00 91.38 206 LYS A CA 1
ATOM 1661 C C . LYS A 1 206 ? -14.023 1.281 15.017 1.00 91.38 206 LYS A C 1
ATOM 1663 O O . LYS A 1 206 ? -14.475 1.066 16.137 1.00 91.38 206 LYS A O 1
ATOM 1668 N N . ILE A 1 207 ? -14.403 2.326 14.280 1.00 91.69 207 ILE A N 1
ATOM 1669 C CA . ILE A 1 207 ? -15.420 3.278 14.741 1.00 91.69 207 ILE A CA 1
ATOM 1670 C C . ILE A 1 207 ? -16.802 2.635 14.716 1.00 91.69 207 ILE A C 1
ATOM 1672 O O . ILE A 1 207 ? -17.550 2.803 15.669 1.00 91.69 207 ILE A O 1
ATOM 1676 N N . GLN A 1 208 ? -17.135 1.859 13.682 1.00 92.50 208 GLN A N 1
ATOM 1677 C CA . GLN A 1 208 ? -18.403 1.117 13.651 1.00 92.50 208 GLN A CA 1
ATOM 1678 C C . GLN A 1 208 ? -18.530 0.160 14.838 1.00 92.50 208 GLN A C 1
ATOM 1680 O O . GLN A 1 208 ? -19.579 0.113 15.472 1.00 92.50 208 GLN A O 1
ATOM 1685 N N . PHE A 1 209 ? -17.451 -0.548 15.181 1.00 93.62 209 PHE A N 1
ATOM 1686 C CA . PHE A 1 209 ? -17.412 -1.380 16.376 1.00 93.62 209 PHE A CA 1
ATOM 1687 C C . PHE A 1 209 ? -17.621 -0.557 17.651 1.00 93.62 209 PHE A C 1
ATOM 1689 O O . PHE A 1 209 ? -18.464 -0.914 18.469 1.00 93.62 209 PHE A O 1
ATOM 1696 N N . PHE A 1 210 ? -16.927 0.577 17.794 1.00 90.88 210 PHE A N 1
ATOM 1697 C CA . PHE A 1 210 ? -17.142 1.486 18.922 1.00 90.88 210 PHE A CA 1
ATOM 1698 C C . PHE A 1 210 ? -18.607 1.934 19.030 1.00 90.88 210 PHE A C 1
ATOM 1700 O O . PHE A 1 210 ? -19.181 1.877 20.113 1.00 90.88 210 PHE A O 1
ATOM 1707 N N . VAL A 1 211 ? -19.230 2.324 17.916 1.00 90.50 211 VAL A N 1
ATOM 1708 C CA . VAL A 1 211 ? -20.643 2.730 17.869 1.00 90.50 211 VAL A CA 1
ATOM 1709 C C . VAL A 1 211 ? -21.564 1.574 18.261 1.00 90.50 211 VAL A C 1
ATOM 1711 O O . VAL A 1 211 ? -22.478 1.780 19.055 1.00 90.50 211 VAL A O 1
ATOM 1714 N N . ALA A 1 212 ? -21.306 0.356 17.779 1.00 92.69 212 ALA A N 1
ATOM 1715 C CA . ALA A 1 212 ? -22.093 -0.823 18.134 1.00 92.69 212 ALA A CA 1
ATOM 1716 C C . ALA A 1 212 ? -21.999 -1.146 19.635 1.00 92.69 212 ALA A C 1
ATOM 1718 O O . ALA A 1 212 ? -23.014 -1.420 20.275 1.00 92.69 212 ALA A O 1
ATOM 1719 N N . VAL A 1 213 ? -20.800 -1.061 20.222 1.00 91.38 213 VAL A N 1
ATOM 1720 C CA . VAL A 1 213 ? -20.608 -1.219 21.674 1.00 91.38 213 VAL A CA 1
ATOM 1721 C C . VAL A 1 213 ? -21.340 -0.116 22.435 1.00 91.38 213 VAL A C 1
ATOM 1723 O O . VAL A 1 213 ? -22.029 -0.396 23.411 1.00 91.38 213 VAL A O 1
ATOM 1726 N N . TYR A 1 214 ? -21.232 1.129 21.977 1.00 88.75 214 TYR A N 1
ATOM 1727 C CA . TYR A 1 214 ? -21.889 2.274 22.600 1.00 88.75 214 TYR A CA 1
ATOM 1728 C C . TYR A 1 214 ? -23.415 2.120 22.616 1.00 88.75 214 TYR A C 1
ATOM 1730 O O . TYR A 1 214 ? -24.045 2.330 23.650 1.00 88.75 214 TYR A O 1
ATOM 1738 N N . GLN A 1 215 ? -24.004 1.696 21.494 1.00 88.38 215 GLN A N 1
ATOM 1739 C CA . GLN A 1 215 ? -25.431 1.384 21.391 1.00 88.38 215 GLN A CA 1
ATOM 1740 C C . GLN A 1 215 ? -25.821 0.248 22.337 1.00 88.38 215 GLN A C 1
ATOM 1742 O O . GLN A 1 215 ? -26.761 0.397 23.114 1.00 88.38 215 GLN A O 1
ATOM 1747 N N . HIS A 1 216 ? -25.045 -0.839 22.351 1.00 90.44 216 HIS A N 1
ATOM 1748 C CA . HIS A 1 216 ? -25.306 -1.975 23.230 1.00 90.44 216 HIS A CA 1
ATOM 1749 C C . HIS A 1 216 ? -25.296 -1.595 24.719 1.00 90.44 216 HIS A C 1
ATOM 1751 O O . HIS A 1 216 ? -26.137 -2.061 25.488 1.00 90.44 216 HIS A O 1
ATOM 1757 N N . LEU A 1 217 ? -24.360 -0.737 25.138 1.00 87.88 217 LEU A N 1
ATOM 1758 C CA . LEU A 1 217 ? -24.320 -0.228 26.509 1.00 87.88 217 LEU A CA 1
ATOM 1759 C C . LEU A 1 217 ? -25.516 0.682 26.798 1.00 87.88 217 LEU A C 1
ATOM 1761 O O . LEU A 1 217 ? -26.168 0.518 27.826 1.00 87.88 217 LEU A O 1
ATOM 1765 N N . ARG A 1 218 ? -25.848 1.596 25.880 1.00 85.44 218 ARG A N 1
ATOM 1766 C CA . ARG A 1 218 ? -26.972 2.529 26.040 1.00 85.44 218 ARG A CA 1
ATOM 1767 C C . ARG A 1 218 ? -28.318 1.817 26.200 1.00 85.44 218 ARG A C 1
ATOM 1769 O O . ARG A 1 218 ? -29.149 2.282 26.970 1.00 85.44 218 ARG 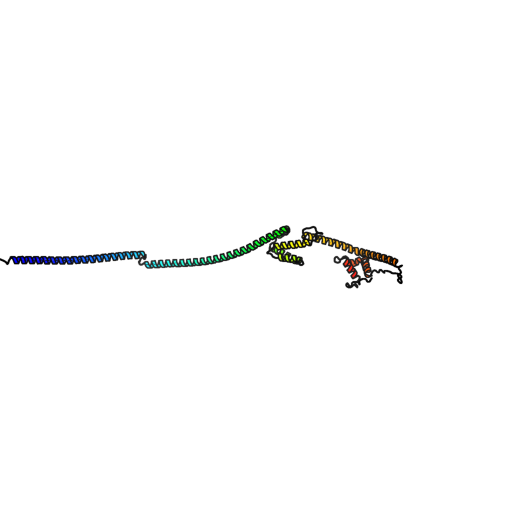A O 1
ATOM 1776 N N . GLU A 1 219 ? -28.526 0.698 25.509 1.00 87.00 219 GLU A N 1
ATOM 1777 C CA . GLU A 1 219 ? -29.745 -0.120 25.623 1.00 87.00 219 GLU A CA 1
ATOM 1778 C C . GLU A 1 219 ? -29.842 -0.886 26.950 1.00 87.00 219 GLU A C 1
ATOM 1780 O O . GLU A 1 219 ? -30.940 -1.207 27.402 1.00 87.00 219 GLU A O 1
ATOM 1785 N N . ARG A 1 220 ? -28.704 -1.195 27.582 1.00 86.81 220 ARG A N 1
ATOM 1786 C CA . ARG A 1 220 ? -28.648 -1.955 28.841 1.00 86.81 220 ARG A CA 1
ATOM 1787 C C . ARG A 1 220 ? -28.638 -1.081 30.090 1.00 86.81 220 ARG A C 1
ATOM 1789 O O . ARG A 1 220 ? -29.008 -1.560 31.162 1.00 86.81 220 ARG A O 1
ATOM 1796 N N . ILE A 1 221 ? -28.194 0.167 29.972 1.00 84.06 221 ILE A N 1
ATOM 1797 C CA . ILE A 1 221 ? -28.161 1.109 31.089 1.00 84.06 221 ILE A CA 1
ATOM 1798 C C . ILE A 1 221 ? -29.584 1.541 31.432 1.00 84.06 221 ILE A C 1
ATOM 1800 O O . ILE A 1 221 ? -30.366 1.973 30.586 1.00 84.06 221 ILE A O 1
ATOM 1804 N N . ARG A 1 222 ? -29.906 1.436 32.719 1.00 78.81 222 ARG A N 1
ATOM 1805 C CA . ARG A 1 222 ? -31.205 1.801 33.267 1.00 78.81 222 ARG A CA 1
ATOM 1806 C C . ARG A 1 222 ? -31.341 3.325 33.380 1.00 78.81 222 ARG A C 1
ATOM 1808 O O . ARG A 1 222 ? -30.763 3.950 34.269 1.00 78.81 222 ARG A O 1
ATOM 1815 N N . GLN A 1 223 ? -32.102 3.917 32.456 1.00 74.94 223 GLN A N 1
ATOM 1816 C CA . GLN A 1 223 ? -32.324 5.372 32.364 1.00 74.94 223 GLN A CA 1
ATOM 1817 C C . GLN A 1 223 ? -33.186 5.938 33.506 1.00 74.94 223 GLN A C 1
ATOM 1819 O O . GLN A 1 223 ? -33.236 7.146 33.727 1.00 74.94 223 GLN A O 1
ATOM 1824 N N . ASP A 1 224 ? -33.873 5.067 34.241 1.00 76.00 224 ASP A N 1
ATOM 1825 C CA . ASP A 1 224 ? -34.599 5.394 35.465 1.00 76.00 224 ASP A CA 1
ATOM 1826 C C . ASP A 1 224 ? -33.660 5.756 36.624 1.00 76.00 224 ASP A C 1
ATOM 1828 O O . ASP A 1 224 ? -34.029 6.565 37.475 1.00 76.00 224 ASP A O 1
ATOM 1832 N N . ILE A 1 225 ? -32.445 5.202 36.634 1.00 68.69 225 ILE A N 1
ATOM 1833 C CA . ILE A 1 225 ? -31.449 5.418 37.691 1.00 68.69 225 ILE A CA 1
ATOM 1834 C C . ILE A 1 225 ? -30.463 6.517 37.282 1.00 68.69 225 ILE A C 1
ATOM 1836 O O . ILE A 1 225 ? -30.106 7.362 38.101 1.00 68.69 225 ILE A O 1
ATOM 1840 N N . ILE A 1 226 ? -30.057 6.546 36.010 1.00 73.56 226 ILE A N 1
ATOM 1841 C CA . ILE A 1 226 ? -29.051 7.484 35.506 1.00 73.56 226 ILE A CA 1
ATOM 1842 C C . ILE A 1 226 ? -29.608 8.329 34.366 1.00 73.56 226 ILE A C 1
ATOM 1844 O O . ILE A 1 226 ? -30.030 7.813 33.334 1.00 73.56 226 ILE A O 1
ATOM 1848 N N . ARG A 1 227 ? -29.533 9.653 34.530 1.00 73.00 227 ARG A N 1
ATOM 1849 C CA . ARG A 1 227 ? -29.974 10.651 33.544 1.00 73.00 227 ARG A CA 1
ATOM 1850 C C . ARG A 1 227 ? -28.800 11.237 32.758 1.00 73.00 227 ARG A C 1
ATOM 1852 O O . ARG A 1 227 ? -28.689 12.454 32.632 1.00 73.00 227 ARG A O 1
ATOM 1859 N N . THR A 1 228 ? -27.923 10.373 32.260 1.00 79.06 228 THR A N 1
ATOM 1860 C CA . THR A 1 228 ? -26.748 10.777 31.481 1.00 79.06 228 THR A CA 1
ATOM 1861 C C . THR A 1 228 ? -26.801 10.111 30.111 1.00 79.06 228 THR A C 1
ATOM 1863 O O . THR A 1 228 ? -27.039 8.909 30.013 1.00 79.06 228 THR A O 1
ATOM 1866 N N . ASP A 1 229 ? -26.596 10.894 29.050 1.00 74.31 229 ASP A N 1
ATOM 1867 C CA . ASP A 1 229 ? -26.613 10.391 27.669 1.00 74.31 229 ASP A CA 1
ATOM 1868 C C . ASP A 1 229 ? -25.336 9.623 27.296 1.00 74.31 229 ASP A C 1
ATOM 1870 O O . ASP A 1 229 ? -25.352 8.829 26.353 1.00 74.31 229 ASP A O 1
ATOM 1874 N N . ASP A 1 230 ? -24.242 9.837 28.035 1.00 82.19 230 ASP A N 1
ATOM 1875 C CA . ASP A 1 230 ? -22.984 9.128 27.839 1.00 82.19 230 ASP A CA 1
ATOM 1876 C C . ASP A 1 230 ? -22.924 7.835 28.682 1.00 82.19 230 ASP A C 1
ATOM 1878 O O . ASP A 1 230 ? -22.910 7.901 29.911 1.00 82.19 230 ASP A O 1
ATOM 1882 N N . PRO A 1 231 ? -22.842 6.643 28.060 1.00 80.62 231 PRO A N 1
ATOM 1883 C CA . PRO A 1 231 ? -22.839 5.364 28.748 1.00 80.62 231 PRO A CA 1
ATOM 1884 C C . PRO A 1 231 ? -21.582 5.156 29.597 1.00 80.62 231 PRO A C 1
ATOM 1886 O O . PRO A 1 231 ? -21.628 4.372 30.534 1.00 80.62 231 PRO A O 1
ATOM 1889 N N . VAL A 1 232 ? -20.469 5.836 29.294 1.00 82.69 232 VAL A N 1
ATOM 1890 C CA . VAL A 1 232 ? -19.245 5.740 30.106 1.00 82.69 232 VAL A CA 1
ATOM 1891 C C . VAL A 1 232 ? -19.449 6.442 31.445 1.00 82.69 232 VAL A C 1
ATOM 1893 O O . VAL A 1 232 ? -19.302 5.804 32.482 1.00 82.69 232 VAL A O 1
ATOM 1896 N N . GLU A 1 233 ? -19.881 7.706 31.425 1.00 83.81 233 GLU A N 1
ATOM 1897 C CA . GLU A 1 233 ? -20.244 8.439 32.648 1.00 83.81 233 GLU A CA 1
ATOM 1898 C C . GLU A 1 233 ? -21.368 7.734 33.416 1.00 83.81 233 GLU A C 1
ATOM 1900 O O . GLU A 1 233 ? -21.364 7.687 34.645 1.00 83.81 233 GLU A O 1
ATOM 1905 N N . ALA A 1 234 ? -22.321 7.134 32.700 1.00 85.06 234 ALA A N 1
ATOM 1906 C CA . ALA A 1 234 ? -23.379 6.370 33.333 1.00 85.06 234 ALA A CA 1
ATOM 1907 C C . ALA A 1 234 ? -22.854 5.118 34.054 1.00 85.06 234 ALA A C 1
ATOM 1909 O O . ALA A 1 234 ? -23.305 4.830 35.156 1.00 85.06 234 ALA A O 1
ATOM 1910 N N . ILE A 1 235 ? -21.884 4.391 33.492 1.00 85.12 235 ILE A N 1
ATOM 1911 C CA . ILE A 1 235 ? -21.256 3.254 34.182 1.00 85.12 235 ILE A CA 1
ATOM 1912 C C . ILE A 1 235 ? -20.539 3.711 35.455 1.00 85.12 235 ILE A C 1
ATOM 1914 O O . ILE A 1 235 ? -20.727 3.082 36.494 1.00 85.12 235 ILE A O 1
ATOM 1918 N N . GLU A 1 236 ? -19.801 4.820 35.405 1.00 85.81 236 GLU A N 1
ATOM 1919 C CA . GLU A 1 236 ? -19.136 5.387 36.587 1.00 85.81 236 GLU A CA 1
ATOM 1920 C C . GLU A 1 236 ? -20.150 5.781 37.676 1.00 85.81 236 GLU A C 1
ATOM 1922 O O . GLU A 1 236 ? -19.977 5.444 38.847 1.00 85.81 236 GLU A O 1
ATOM 1927 N N . GLN A 1 237 ? -21.260 6.431 37.306 1.00 85.75 237 GLN A N 1
ATOM 1928 C CA . GLN A 1 237 ? -22.337 6.759 38.250 1.00 85.75 237 GLN A CA 1
ATOM 1929 C C . GLN A 1 237 ? -22.989 5.505 38.844 1.00 85.75 237 GLN A C 1
ATOM 1931 O O . GLN A 1 237 ? -23.267 5.457 40.041 1.00 85.75 237 GLN A O 1
ATOM 1936 N N . MET A 1 238 ? -23.199 4.472 38.027 1.00 85.69 238 MET A N 1
ATOM 1937 C CA . MET A 1 238 ? -23.704 3.174 38.479 1.00 85.69 238 MET A CA 1
ATOM 1938 C C . MET A 1 238 ? -22.751 2.521 39.479 1.00 85.69 238 MET A C 1
ATOM 1940 O O . MET A 1 238 ? -23.211 1.957 40.466 1.00 85.69 238 MET A O 1
ATOM 1944 N N . GLU A 1 239 ? -21.442 2.600 39.249 1.00 87.25 239 GLU A N 1
ATOM 1945 C CA . GLU A 1 239 ? -20.424 2.057 40.151 1.00 87.25 239 GLU A CA 1
ATOM 1946 C C . GLU A 1 239 ? -20.419 2.788 41.501 1.00 87.25 239 GLU A C 1
ATOM 1948 O O . GLU A 1 239 ? -20.369 2.146 42.555 1.00 87.25 239 GLU A O 1
ATOM 1953 N N . ILE A 1 240 ? -20.563 4.117 41.489 1.00 87.06 240 ILE A N 1
ATOM 1954 C CA . ILE A 1 240 ? -20.703 4.927 42.707 1.00 87.06 240 ILE A CA 1
ATOM 1955 C C . ILE A 1 240 ? -21.975 4.544 43.476 1.00 87.06 240 ILE A C 1
ATOM 1957 O O . ILE A 1 240 ? -21.914 4.306 44.683 1.00 87.06 240 ILE A O 1
ATOM 1961 N N . GLU A 1 241 ? -23.121 4.436 42.799 1.00 85.94 241 GLU A N 1
ATOM 1962 C CA . GLU A 1 241 ? -24.385 4.048 43.437 1.00 85.94 241 GLU A CA 1
ATOM 1963 C C . GLU A 1 241 ? -24.351 2.608 43.967 1.00 85.94 241 GLU A C 1
ATOM 1965 O O . GLU A 1 241 ? -24.819 2.347 45.073 1.00 85.94 241 GLU A O 1
ATOM 1970 N N . LEU A 1 242 ? -23.741 1.664 43.243 1.00 88.25 242 LEU A N 1
ATOM 1971 C CA . LEU A 1 242 ? -23.540 0.296 43.733 1.00 88.25 242 LEU A CA 1
ATOM 1972 C C . LEU A 1 242 ? -22.648 0.265 44.975 1.00 88.25 242 LEU A C 1
ATOM 1974 O O . LEU A 1 242 ? -22.944 -0.465 45.923 1.00 88.25 242 LEU A O 1
ATOM 1978 N N . SER A 1 243 ? -21.589 1.074 44.997 1.00 88.44 243 SER A N 1
ATOM 1979 C CA . SER A 1 243 ? -20.696 1.192 46.153 1.00 88.44 243 SER A CA 1
ATOM 1980 C C . SER A 1 243 ? -21.447 1.759 47.358 1.00 88.44 243 SER A C 1
ATOM 1982 O O . SER A 1 243 ? -21.415 1.175 48.439 1.00 88.44 243 SER A O 1
ATOM 1984 N N . ARG A 1 244 ? -22.239 2.817 47.151 1.00 89.62 244 ARG A N 1
ATOM 1985 C CA . ARG A 1 244 ? -23.108 3.399 48.177 1.00 89.62 244 ARG A CA 1
ATOM 1986 C C . ARG A 1 244 ? -24.148 2.405 48.699 1.00 89.62 244 ARG A C 1
ATOM 1988 O O . ARG A 1 244 ? -24.323 2.287 49.907 1.00 89.62 244 ARG A O 1
ATOM 1995 N N . LEU A 1 245 ? -24.840 1.679 47.819 1.00 90.00 245 LEU A N 1
ATOM 1996 C CA . LEU A 1 245 ? -25.815 0.658 48.217 1.00 90.00 245 LEU A CA 1
ATOM 1997 C C . LEU A 1 245 ? -25.150 -0.479 48.998 1.00 90.00 245 LEU A C 1
ATOM 1999 O O . LEU A 1 245 ? -25.738 -0.990 49.949 1.00 90.00 245 LEU A O 1
ATOM 2003 N N . THR A 1 246 ? -23.920 -0.844 48.634 1.00 89.69 246 THR A N 1
ATOM 2004 C CA . THR A 1 246 ? -23.118 -1.834 49.363 1.00 89.69 246 THR A CA 1
ATOM 2005 C C . THR A 1 246 ? -22.741 -1.314 50.752 1.00 89.69 246 THR A C 1
ATOM 2007 O O . THR A 1 246 ? -22.877 -2.037 51.737 1.00 89.69 246 THR A O 1
ATOM 2010 N N . GLU A 1 247 ? -22.349 -0.046 50.879 1.00 89.12 247 GLU A N 1
ATOM 2011 C CA . GLU A 1 247 ? -22.100 0.596 52.176 1.00 89.12 247 GLU A CA 1
ATOM 2012 C C . GLU A 1 247 ? -23.373 0.700 53.029 1.00 89.12 247 GLU A C 1
ATOM 2014 O O . GLU A 1 247 ? -23.360 0.414 54.225 1.00 89.12 247 GLU A O 1
ATOM 2019 N N . GLU A 1 248 ? -24.512 1.072 52.446 1.00 90.75 248 GLU A N 1
ATOM 2020 C CA . GLU A 1 248 ? -25.790 1.112 53.161 1.00 90.75 248 GLU A CA 1
ATOM 2021 C C . GLU A 1 248 ? -26.234 -0.288 53.612 1.00 90.75 248 GLU A C 1
ATOM 2023 O O . GLU A 1 248 ? -26.727 -0.442 54.735 1.00 90.75 248 GLU A O 1
ATOM 2028 N N . LEU A 1 249 ? -26.043 -1.310 52.770 1.00 87.69 249 LEU A N 1
ATOM 2029 C CA . LEU A 1 249 ? -26.345 -2.702 53.099 1.00 87.69 249 LEU A CA 1
ATOM 2030 C C . LEU A 1 249 ? -25.442 -3.203 54.226 1.00 87.69 249 LEU A C 1
ATOM 2032 O O . LEU A 1 249 ? -25.958 -3.671 55.235 1.00 87.69 249 LEU A O 1
ATOM 2036 N N . THR A 1 250 ? -24.127 -3.022 54.111 1.00 81.62 250 THR A N 1
ATOM 2037 C CA . THR A 1 250 ? -23.166 -3.422 55.151 1.00 81.62 250 THR A CA 1
ATOM 2038 C C . THR A 1 250 ? -23.415 -2.684 56.467 1.00 81.62 250 THR A C 1
ATOM 2040 O O . THR A 1 250 ? -23.405 -3.303 57.528 1.00 81.62 250 THR A O 1
ATOM 2043 N N . ASN A 1 251 ? -23.760 -1.393 56.435 1.00 81.62 251 ASN A N 1
ATOM 2044 C CA . ASN A 1 251 ? -24.165 -0.645 57.629 1.00 81.62 251 ASN A CA 1
ATOM 2045 C C . ASN A 1 251 ? -25.458 -1.193 58.259 1.00 81.62 251 ASN A C 1
ATOM 2047 O O . ASN A 1 251 ? -25.582 -1.257 59.486 1.00 81.62 251 ASN A O 1
ATOM 2051 N N . ARG A 1 252 ? -26.452 -1.580 57.447 1.00 81.19 252 ARG A N 1
ATOM 2052 C CA . ARG A 1 252 ? -27.678 -2.231 57.946 1.00 81.19 252 ARG A CA 1
ATOM 2053 C C . ARG A 1 252 ? -27.380 -3.610 58.523 1.00 81.19 252 ARG A C 1
ATOM 2055 O O . ARG A 1 252 ? -27.922 -3.941 59.573 1.00 81.19 252 ARG A O 1
ATOM 2062 N N . GLU A 1 253 ? -26.508 -4.379 57.887 1.00 72.38 253 GLU A N 1
ATOM 2063 C CA . GLU A 1 253 ? -26.058 -5.678 58.379 1.00 72.38 253 GLU A CA 1
ATOM 2064 C C . GLU A 1 253 ? -25.293 -5.552 59.694 1.00 72.38 253 GLU A C 1
ATOM 2066 O O . GLU A 1 253 ? -25.604 -6.283 60.627 1.00 72.38 253 GLU A O 1
ATOM 2071 N N . GLN A 1 254 ? -24.389 -4.582 59.840 1.00 68.94 254 GLN A N 1
ATOM 2072 C CA . GLN A 1 254 ? -23.712 -4.306 61.111 1.00 68.94 254 GLN A CA 1
ATOM 2073 C C . GLN A 1 254 ? -24.706 -3.922 62.210 1.00 68.94 254 GLN A C 1
ATOM 2075 O O . GLN A 1 254 ? -24.626 -4.433 63.327 1.00 68.94 254 GLN A O 1
ATOM 2080 N N . LYS A 1 255 ? -25.702 -3.079 61.900 1.00 71.50 255 LYS A N 1
ATOM 2081 C CA . LYS A 1 255 ? -26.794 -2.782 62.841 1.00 71.50 255 LYS A CA 1
ATOM 2082 C C . LYS A 1 255 ? -27.565 -4.044 63.232 1.00 71.50 255 LYS A C 1
ATOM 2084 O O . LYS A 1 255 ? -27.918 -4.180 64.398 1.00 71.50 255 LYS A O 1
ATOM 2089 N N . LEU A 1 256 ? -27.818 -4.966 62.302 1.00 64.69 256 LEU A N 1
ATOM 2090 C CA . LEU A 1 256 ? -28.460 -6.252 62.595 1.00 64.69 256 LEU A CA 1
ATOM 2091 C C . LEU A 1 256 ? -27.557 -7.184 63.419 1.00 64.69 256 LEU A C 1
ATOM 2093 O O . LEU A 1 256 ? -28.047 -7.803 64.359 1.00 64.69 256 LEU A O 1
ATOM 2097 N N . ALA A 1 257 ? -26.255 -7.230 63.133 1.00 58.38 257 ALA A N 1
ATOM 2098 C CA . ALA A 1 257 ? -25.263 -8.023 63.856 1.00 58.38 257 ALA A CA 1
ATOM 2099 C C . ALA A 1 257 ? -25.129 -7.576 65.321 1.00 58.38 257 ALA A C 1
ATOM 2101 O O . ALA A 1 257 ? -25.225 -8.406 66.222 1.00 58.38 257 ALA A O 1
ATOM 2102 N N . ILE A 1 258 ? -25.038 -6.263 65.570 1.00 59.66 258 ILE A N 1
ATOM 2103 C CA . ILE A 1 258 ? -25.065 -5.666 66.921 1.00 59.66 258 ILE A CA 1
ATOM 2104 C C . ILE A 1 258 ? -26.417 -5.932 67.615 1.00 59.66 258 ILE A C 1
ATOM 2106 O O . ILE A 1 258 ? -26.510 -6.040 68.838 1.00 59.66 258 ILE A O 1
ATOM 2110 N N . SER A 1 259 ? -27.485 -6.065 66.828 1.00 66.06 259 SER A N 1
ATOM 2111 C CA . SER A 1 259 ? -28.858 -6.292 67.281 1.00 66.06 259 SER A CA 1
ATOM 2112 C C . SER A 1 259 ? -29.225 -7.779 67.409 1.00 66.06 259 SER A C 1
ATOM 2114 O O . SER A 1 259 ? -30.378 -8.089 67.690 1.00 66.06 259 SER A O 1
ATOM 2116 N N . SER A 1 260 ? -28.287 -8.720 67.279 1.00 68.75 260 SER A N 1
ATOM 2117 C CA . SER A 1 260 ? -28.494 -10.168 67.501 1.00 68.75 260 SER A CA 1
ATOM 2118 C C . SER A 1 260 ? -29.273 -10.479 68.795 1.00 68.75 260 SER A C 1
ATOM 2120 O O . SER A 1 260 ? -30.251 -11.232 68.788 1.00 68.75 260 SER A O 1
ATOM 2122 N N . ARG A 1 261 ? -28.923 -9.796 69.893 1.00 73.38 261 ARG A N 1
ATOM 2123 C CA . ARG A 1 261 ? -29.612 -9.859 71.188 1.00 73.38 261 ARG A CA 1
ATOM 2124 C C . ARG A 1 261 ? -31.039 -9.323 71.109 1.00 73.38 261 ARG A C 1
ATOM 2126 O O . ARG A 1 261 ? -31.952 -9.861 71.734 1.00 73.38 261 ARG A O 1
ATOM 2133 N N . SER A 1 262 ? -31.251 -8.262 70.337 1.00 74.88 262 SER A N 1
ATOM 2134 C CA . SER A 1 262 ? -32.582 -7.714 70.075 1.00 74.88 262 SER A CA 1
ATOM 2135 C C . SER A 1 262 ? -33.420 -8.674 69.231 1.00 74.88 262 SER A C 1
ATOM 2137 O O . SER A 1 262 ? -34.580 -8.899 69.557 1.00 74.88 262 SER A O 1
ATOM 2139 N N . VAL A 1 263 ? -32.837 -9.304 68.204 1.00 76.44 263 VAL A N 1
ATOM 2140 C CA . VAL A 1 263 ? -33.493 -10.323 67.371 1.00 76.44 263 VAL A CA 1
ATOM 2141 C C . VAL A 1 263 ? -33.936 -11.500 68.239 1.00 76.44 263 VAL A C 1
ATOM 2143 O O . VAL A 1 263 ? -35.112 -11.865 68.211 1.00 76.44 263 VAL A O 1
ATOM 2146 N N . ALA A 1 264 ? -33.054 -12.021 69.097 1.00 79.56 264 ALA A N 1
ATOM 2147 C CA . ALA A 1 264 ? -33.404 -13.066 70.059 1.00 79.56 264 ALA A CA 1
ATOM 2148 C C . ALA A 1 264 ? -34.537 -12.629 71.005 1.00 79.56 264 ALA A C 1
ATOM 2150 O O . ALA A 1 264 ? -35.492 -13.375 71.230 1.00 79.56 264 ALA A O 1
ATOM 2151 N N . ASN A 1 265 ? -34.498 -11.390 71.504 1.00 81.31 265 ASN A N 1
ATOM 2152 C CA . ASN A 1 265 ? -35.548 -10.836 72.362 1.00 81.31 265 ASN A CA 1
ATOM 2153 C C . ASN A 1 265 ? -36.893 -10.648 71.638 1.00 81.31 265 ASN A C 1
ATOM 2155 O O . ASN A 1 265 ? -37.945 -10.896 72.232 1.00 81.31 265 ASN A O 1
ATOM 2159 N N . ILE A 1 266 ? -36.890 -10.226 70.371 1.00 82.62 266 ILE A N 1
ATOM 2160 C CA . ILE A 1 266 ? -38.097 -10.098 69.542 1.00 82.62 266 ILE A CA 1
ATOM 2161 C C . ILE A 1 266 ? -38.711 -11.479 69.301 1.00 82.62 266 ILE A C 1
ATOM 2163 O O . ILE A 1 266 ? -39.927 -11.642 69.454 1.00 82.62 266 ILE A O 1
ATOM 2167 N N . ILE A 1 267 ? -37.888 -12.482 68.981 1.00 84.25 267 ILE A N 1
ATOM 2168 C CA . ILE A 1 267 ? -38.347 -13.860 68.778 1.00 84.25 267 ILE A CA 1
ATOM 2169 C C . ILE A 1 267 ? -38.919 -14.421 70.086 1.00 84.25 267 ILE A C 1
ATOM 2171 O O . ILE A 1 267 ? -40.060 -14.879 70.084 1.00 84.25 267 ILE A O 1
ATOM 2175 N N . ARG A 1 268 ? -38.224 -14.280 71.225 1.00 84.62 268 ARG A N 1
ATOM 2176 C CA . ARG A 1 268 ? -38.733 -14.693 72.549 1.00 84.62 268 ARG A CA 1
ATOM 2177 C C . ARG A 1 268 ? -40.071 -14.040 72.894 1.00 84.62 268 ARG A C 1
ATOM 2179 O O . ARG A 1 268 ? -41.010 -14.733 73.275 1.00 84.62 268 ARG A O 1
ATOM 2186 N N . LYS A 1 269 ? -40.205 -12.719 72.715 1.00 88.00 269 LYS A N 1
ATOM 2187 C CA . LYS A 1 269 ? -41.478 -12.008 72.950 1.00 88.00 269 LYS A CA 1
ATOM 2188 C C . LYS A 1 269 ? -42.591 -12.481 72.016 1.00 88.00 269 LYS A C 1
ATOM 2190 O O . LYS A 1 269 ? -43.758 -12.451 72.393 1.00 88.00 269 LYS A O 1
ATOM 2195 N N . THR A 1 270 ? -42.262 -12.884 70.794 1.00 88.00 270 THR A N 1
ATOM 2196 C CA . THR A 1 270 ? -43.244 -13.401 69.832 1.00 88.00 270 THR A CA 1
ATOM 2197 C C . THR A 1 270 ? -43.680 -14.815 70.199 1.00 88.00 270 THR A C 1
ATOM 2199 O O . THR A 1 270 ? -44.880 -15.050 70.292 1.00 88.00 270 THR A O 1
ATOM 2202 N N . ILE A 1 271 ? -42.741 -15.700 70.547 1.00 85.81 271 ILE A N 1
ATOM 2203 C CA . ILE A 1 271 ? -43.031 -17.036 71.086 1.00 85.81 271 ILE A CA 1
ATOM 2204 C C . ILE A 1 271 ? -43.918 -16.929 72.332 1.00 85.81 271 ILE A C 1
ATOM 2206 O O . ILE A 1 271 ? -44.951 -17.588 72.405 1.00 85.81 271 ILE A O 1
ATOM 2210 N N . GLN A 1 272 ? -43.581 -16.046 73.276 1.00 86.19 272 GLN A N 1
ATOM 2211 C CA . GLN A 1 272 ? -44.371 -15.849 74.494 1.00 86.19 272 GLN A CA 1
ATOM 2212 C C . GLN A 1 272 ? -45.791 -15.344 74.196 1.00 86.19 272 GLN A C 1
ATOM 2214 O O . GLN A 1 272 ? -46.754 -15.773 74.834 1.00 86.19 272 GLN A O 1
ATOM 2219 N N . ARG A 1 273 ? -45.942 -14.427 73.230 1.00 89.62 273 ARG A N 1
ATOM 2220 C CA . ARG A 1 273 ? -47.259 -13.946 72.789 1.00 89.62 273 ARG A CA 1
ATOM 2221 C C . ARG A 1 273 ? -48.088 -15.073 72.181 1.00 89.62 273 ARG A C 1
ATOM 2223 O O . ARG A 1 273 ? -49.250 -15.205 72.554 1.00 89.62 273 ARG A O 1
ATOM 2230 N N . GLU A 1 274 ? -47.507 -15.901 71.319 1.00 86.69 274 GLU A N 1
ATOM 2231 C CA . GLU A 1 274 ? -48.212 -17.041 70.720 1.00 86.69 274 GLU A CA 1
ATOM 2232 C C . GLU A 1 274 ? -48.559 -18.118 71.753 1.00 86.69 274 GLU A C 1
ATOM 2234 O O . GLU A 1 274 ? -49.686 -18.605 71.775 1.00 86.69 274 GLU A O 1
ATOM 2239 N N . GLN A 1 275 ? -47.668 -18.411 72.702 1.00 86.50 275 GLN A N 1
ATOM 2240 C CA . GLN A 1 275 ? -47.981 -19.293 73.831 1.00 86.50 275 GLN A CA 1
ATOM 2241 C C . GLN A 1 275 ? -49.152 -18.761 74.668 1.00 86.50 275 GLN A C 1
ATOM 2243 O O . GLN A 1 275 ? -50.030 -19.530 75.059 1.00 86.50 275 GLN A O 1
ATOM 2248 N N . ASN A 1 276 ? -49.212 -17.449 74.914 1.00 86.88 276 ASN A N 1
ATOM 2249 C CA . ASN A 1 276 ? -50.329 -16.829 75.628 1.00 86.88 276 ASN A CA 1
ATOM 2250 C C . ASN A 1 276 ? -51.634 -16.876 74.815 1.00 86.88 276 ASN A C 1
ATOM 2252 O O . ASN A 1 276 ? -52.683 -17.171 75.389 1.00 86.88 276 ASN A O 1
ATOM 2256 N N . ARG A 1 277 ? -51.582 -16.647 73.493 1.00 87.44 277 ARG A N 1
ATOM 2257 C CA . ARG A 1 277 ? -52.742 -16.802 72.592 1.00 87.44 277 ARG A CA 1
ATOM 2258 C C . ARG A 1 277 ? -53.256 -18.238 72.596 1.00 87.44 277 ARG A C 1
ATOM 2260 O O . ARG A 1 277 ? -54.456 -18.455 72.722 1.00 87.44 277 ARG A O 1
ATOM 2267 N N . ILE A 1 278 ? -52.362 -19.221 72.537 1.00 85.75 278 ILE A N 1
ATOM 2268 C CA . ILE A 1 278 ? -52.733 -20.638 72.556 1.00 85.75 278 ILE A CA 1
ATOM 2269 C C . ILE A 1 278 ? -53.233 -21.059 73.941 1.00 85.75 278 ILE A C 1
ATOM 2271 O O . ILE A 1 278 ? -54.177 -21.837 74.041 1.00 85.75 278 ILE A O 1
ATOM 2275 N N . ARG A 1 279 ? -52.703 -20.486 75.028 1.00 86.44 279 ARG A N 1
ATOM 2276 C CA . ARG A 1 279 ? -53.262 -20.667 76.376 1.00 86.44 279 ARG A CA 1
ATOM 2277 C C . ARG A 1 279 ? -54.700 -20.147 76.464 1.00 86.44 279 ARG A C 1
ATOM 2279 O O . ARG A 1 279 ? -55.542 -20.851 77.013 1.00 86.44 279 ARG A O 1
ATOM 2286 N N . GLN A 1 280 ? -54.987 -18.964 75.919 1.00 86.00 280 GLN A N 1
ATOM 2287 C CA . GLN A 1 280 ? -56.353 -18.425 75.854 1.00 86.00 280 GLN A CA 1
ATOM 2288 C C . GLN A 1 280 ? -57.266 -19.307 74.996 1.00 86.00 280 GLN A C 1
ATOM 2290 O O . GLN A 1 280 ? -58.390 -19.605 75.390 1.00 86.00 280 GLN A O 1
ATOM 2295 N N . LEU A 1 281 ? -56.767 -19.791 73.858 1.00 84.81 281 LEU A N 1
ATOM 2296 C CA . LEU A 1 281 ? -57.513 -20.688 72.980 1.00 84.81 281 LEU A CA 1
ATOM 2297 C C . LEU A 1 281 ? -57.827 -22.022 73.677 1.00 84.81 281 LEU A C 1
ATOM 2299 O O . LEU A 1 281 ? -58.968 -22.471 73.661 1.00 84.81 281 LEU A O 1
ATOM 2303 N N . ASN A 1 282 ? -56.859 -22.602 74.387 1.00 84.75 282 ASN A N 1
ATOM 2304 C CA . ASN A 1 282 ? -57.053 -23.803 75.198 1.00 84.75 282 ASN A CA 1
ATOM 2305 C C . ASN A 1 282 ? -58.063 -23.596 76.333 1.00 84.75 282 ASN A C 1
ATOM 2307 O O . ASN A 1 282 ? -58.816 -24.513 76.633 1.00 84.75 282 ASN A O 1
ATOM 2311 N N . GLN A 1 283 ? -58.106 -22.415 76.957 1.00 83.56 283 GLN A N 1
ATOM 2312 C CA . GLN A 1 283 ? -59.150 -22.079 77.935 1.00 83.56 283 GLN A CA 1
ATOM 2313 C C . GLN A 1 283 ? -60.536 -22.025 77.279 1.00 83.56 283 GLN A C 1
ATOM 2315 O O . GLN A 1 283 ? -61.502 -22.510 77.858 1.00 83.56 283 GLN A O 1
ATOM 2320 N N . GLY A 1 284 ? -60.633 -21.506 76.051 1.00 82.12 284 GLY A N 1
ATOM 2321 C CA . GLY A 1 284 ? -61.874 -21.532 75.271 1.00 82.12 284 GLY A CA 1
ATOM 2322 C C . GLY A 1 284 ? -62.320 -22.946 74.872 1.00 82.12 284 GLY A C 1
ATOM 2323 O O . GLY A 1 284 ? -63.514 -23.230 74.861 1.00 82.12 284 GLY A O 1
ATOM 2324 N N . LEU A 1 285 ? -61.373 -23.849 74.596 1.00 79.31 285 LEU A N 1
ATOM 2325 C CA . LEU A 1 285 ? -61.639 -25.241 74.205 1.00 79.31 285 LEU A CA 1
ATOM 2326 C C . LEU A 1 285 ? -61.882 -26.199 75.384 1.00 79.31 285 LEU A C 1
ATOM 2328 O O . LEU A 1 285 ? -62.314 -27.329 75.167 1.00 79.31 285 LEU A O 1
ATOM 2332 N N . GLN A 1 286 ? -61.632 -25.775 76.628 1.00 75.44 286 GLN A N 1
ATOM 2333 C CA . GLN A 1 286 ? -61.809 -26.620 77.819 1.00 75.44 286 GLN A CA 1
ATOM 2334 C C . GLN A 1 286 ? -63.261 -27.039 78.070 1.00 75.44 286 GLN A C 1
ATOM 2336 O O . GLN A 1 286 ? -63.484 -28.108 78.627 1.00 75.44 286 GLN A O 1
ATOM 2341 N N . ASN A 1 287 ? -64.233 -26.231 77.641 1.00 71.19 287 ASN A N 1
ATOM 2342 C CA . ASN A 1 287 ? -65.662 -26.497 77.843 1.00 71.19 287 ASN A CA 1
ATOM 2343 C C . ASN A 1 287 ? -66.346 -27.087 76.599 1.00 71.19 287 ASN A C 1
ATOM 2345 O O . ASN A 1 287 ? -67.572 -27.177 76.552 1.00 71.19 287 ASN A O 1
ATOM 2349 N N . VAL A 1 288 ? -65.573 -27.455 75.575 1.00 69.31 288 VAL A N 1
ATOM 2350 C CA . VAL A 1 288 ? -66.093 -28.045 74.340 1.00 69.31 288 VAL A CA 1
ATOM 2351 C C . VAL A 1 288 ? -66.078 -29.564 74.489 1.00 69.31 288 VAL A C 1
ATOM 2353 O O . VAL A 1 288 ? -65.011 -30.174 74.505 1.00 69.31 288 VAL A O 1
ATOM 2356 N N . SER A 1 289 ? -67.261 -30.175 74.588 1.00 66.88 289 SER A N 1
ATOM 2357 C CA . SER A 1 289 ? -67.430 -31.629 74.566 1.00 66.88 289 SER A CA 1
ATOM 2358 C C . SER A 1 289 ? -68.021 -32.083 73.230 1.00 66.88 289 SER A C 1
ATOM 2360 O O . SER A 1 289 ? -69.045 -31.580 72.770 1.00 66.88 289 SER A O 1
ATOM 2362 N N . LEU A 1 290 ? -67.359 -33.046 72.588 1.00 63.75 290 LEU A N 1
ATOM 2363 C CA . LEU A 1 290 ? -67.838 -33.716 71.376 1.00 63.75 290 LEU A CA 1
ATOM 2364 C C . LEU A 1 290 ? -67.869 -35.223 71.645 1.00 63.75 290 LEU A C 1
ATOM 2366 O O . LEU A 1 290 ? -66.854 -35.914 71.546 1.00 63.75 290 LEU A O 1
ATOM 2370 N N . GLY A 1 291 ? -69.041 -35.742 72.021 1.00 73.56 291 GLY A N 1
ATOM 2371 C CA . GLY A 1 291 ? -69.230 -37.165 72.313 1.00 73.56 291 GLY A CA 1
ATOM 2372 C C . GLY A 1 291 ? -68.339 -37.653 73.461 1.00 73.56 291 GLY A C 1
ATOM 2373 O O . GLY A 1 291 ? -68.565 -37.292 74.610 1.00 73.56 291 GLY A O 1
ATOM 2374 N N . GLN A 1 292 ? -67.340 -38.486 73.150 1.00 72.94 292 GLN A N 1
ATOM 2375 C CA . GLN A 1 292 ? -66.371 -39.025 74.120 1.00 72.94 292 GLN A CA 1
ATOM 2376 C C . GLN A 1 292 ? -65.148 -38.115 74.353 1.00 72.94 292 GLN A C 1
ATOM 2378 O O . GLN A 1 292 ? -64.353 -38.380 75.256 1.00 72.94 292 GLN A O 1
ATOM 2383 N N . VAL A 1 293 ? -64.965 -37.057 73.553 1.00 73.12 293 VAL A N 1
ATOM 2384 C CA . VAL A 1 293 ? -63.850 -36.113 73.712 1.00 73.12 293 VAL A CA 1
ATOM 2385 C C . VAL A 1 293 ? -64.265 -35.015 74.682 1.00 73.12 293 VAL A C 1
ATOM 2387 O O . VAL A 1 293 ? -65.057 -34.136 74.347 1.00 73.12 293 VAL A O 1
ATOM 2390 N N . ASN A 1 294 ? -63.710 -35.080 75.892 1.00 68.69 294 ASN A N 1
ATOM 2391 C CA . ASN A 1 294 ? -64.059 -34.182 76.994 1.00 68.69 294 ASN A CA 1
ATOM 2392 C C . ASN A 1 294 ? -63.257 -32.869 77.009 1.00 68.69 294 ASN A C 1
ATOM 2394 O O . ASN A 1 294 ? -63.638 -31.949 77.721 1.00 68.69 294 ASN A O 1
ATOM 2398 N N . SER A 1 295 ? -62.141 -32.776 76.274 1.00 73.06 295 SER A N 1
ATOM 2399 C CA . SER A 1 295 ? -61.415 -31.514 76.062 1.00 73.06 295 SER A CA 1
ATOM 2400 C C . SER A 1 295 ? -60.400 -31.644 74.927 1.00 73.06 295 SER A C 1
ATOM 2402 O O . SER A 1 295 ? -59.842 -32.722 74.715 1.00 73.06 295 SER A O 1
ATOM 2404 N N . VAL A 1 296 ? -60.116 -30.534 74.244 1.00 78.62 296 VAL A N 1
ATOM 2405 C CA . VAL A 1 296 ? -59.031 -30.425 73.259 1.00 78.62 296 VAL A CA 1
ATOM 2406 C C . VAL A 1 296 ? -58.000 -29.424 73.774 1.00 78.62 296 VAL A C 1
ATOM 2408 O O . VAL A 1 296 ? -58.357 -28.341 74.238 1.00 78.62 296 VAL A O 1
ATOM 2411 N N . ARG A 1 297 ? -56.711 -29.778 73.705 1.00 79.38 297 ARG A N 1
ATOM 2412 C CA . ARG A 1 297 ? -55.603 -28.898 74.094 1.00 79.38 297 ARG A CA 1
ATOM 2413 C C . ARG A 1 297 ? -54.525 -28.900 73.019 1.00 79.38 297 ARG A C 1
ATOM 2415 O O . ARG A 1 297 ? -53.972 -29.944 72.698 1.00 79.38 297 ARG A O 1
ATOM 2422 N N . LEU A 1 298 ? -54.170 -27.715 72.546 1.00 80.12 298 LEU A N 1
ATOM 2423 C CA . LEU A 1 298 ? -52.981 -27.480 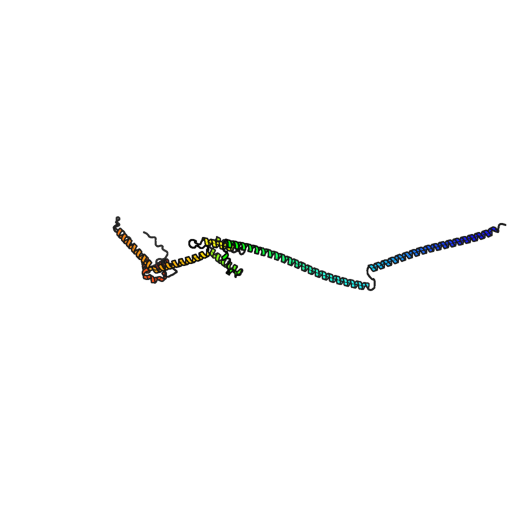71.741 1.00 80.12 298 LEU A CA 1
ATOM 2424 C C . LEU A 1 298 ? -51.764 -27.376 72.661 1.00 80.12 298 LEU A C 1
ATOM 2426 O O . LEU A 1 298 ? -51.707 -26.497 73.527 1.00 80.12 298 LEU A O 1
ATOM 2430 N N . ASN A 1 299 ? -50.796 -28.274 72.490 1.00 78.94 299 ASN A N 1
ATOM 2431 C CA . ASN A 1 299 ? -49.530 -28.196 73.205 1.00 78.94 299 ASN A CA 1
ATOM 2432 C C . ASN A 1 299 ? -48.504 -27.426 72.368 1.00 78.94 299 ASN A C 1
ATOM 2434 O O . ASN A 1 299 ? -48.277 -27.760 71.209 1.00 78.94 299 ASN A O 1
ATOM 2438 N N . VAL A 1 300 ? -47.882 -26.404 72.954 1.00 78.31 300 VAL A N 1
ATOM 2439 C CA . VAL A 1 300 ? -46.902 -25.553 72.266 1.00 78.31 300 VAL A CA 1
ATOM 2440 C C . VAL A 1 300 ? -45.557 -25.770 72.915 1.00 78.31 300 VAL A C 1
ATOM 2442 O O . VAL A 1 300 ? -45.264 -25.188 73.958 1.00 78.31 300 VAL A O 1
ATOM 2445 N N . ASN A 1 301 ? -44.734 -26.585 72.270 1.00 79.56 301 ASN A N 1
ATOM 2446 C CA . ASN A 1 301 ? -43.370 -26.822 72.708 1.00 79.56 301 ASN A CA 1
ATOM 2447 C C . ASN A 1 301 ? -42.414 -26.085 71.775 1.00 79.56 301 ASN A C 1
ATOM 2449 O O . ASN A 1 301 ? -42.477 -26.230 70.554 1.00 79.56 301 ASN A O 1
ATOM 2453 N N . VAL A 1 302 ? -41.517 -25.290 72.353 1.00 77.56 302 VAL A N 1
ATOM 2454 C CA . VAL A 1 302 ? -40.388 -24.730 71.607 1.00 77.56 302 VAL A CA 1
ATOM 2455 C C . VAL A 1 302 ? -39.365 -25.848 71.454 1.00 77.56 302 VAL A C 1
ATOM 2457 O O . VAL A 1 302 ? -38.983 -26.464 72.445 1.00 77.56 302 VAL A O 1
ATOM 2460 N N . ARG A 1 303 ? -38.934 -26.132 70.220 1.00 82.25 303 ARG A N 1
ATOM 2461 C CA . ARG A 1 303 ? -37.887 -27.133 69.970 1.00 82.25 303 ARG A CA 1
ATOM 2462 C C . ARG A 1 303 ? -36.630 -26.753 70.756 1.00 82.25 303 ARG A C 1
ATOM 2464 O O . ARG A 1 303 ? -36.166 -25.618 70.641 1.00 82.25 303 ARG A O 1
ATOM 2471 N N . GLU A 1 304 ? -36.054 -27.704 71.487 1.00 80.12 304 GLU A N 1
ATOM 2472 C CA . GLU A 1 304 ? -34.867 -27.479 72.330 1.00 80.12 304 GLU A CA 1
ATOM 2473 C C . GLU A 1 304 ? -33.711 -26.855 71.537 1.00 80.12 304 GLU A C 1
ATOM 2475 O O . GLU A 1 304 ? -33.091 -25.898 71.991 1.00 80.12 304 GLU A O 1
ATOM 2480 N N . THR A 1 305 ? -33.518 -27.291 70.288 1.00 80.88 305 THR A N 1
ATOM 2481 C CA . THR A 1 305 ? -32.492 -26.762 69.372 1.00 80.88 305 THR A CA 1
ATOM 2482 C C . THR A 1 305 ? -32.650 -25.270 69.066 1.00 80.88 305 THR A C 1
ATOM 2484 O O . THR A 1 305 ? -31.661 -24.559 68.895 1.00 80.88 305 THR A O 1
ATOM 2487 N N . HIS A 1 306 ? -33.888 -24.772 69.013 1.00 80.19 306 HIS A N 1
ATOM 2488 C CA . HIS A 1 306 ? -34.187 -23.357 68.779 1.00 80.19 306 HIS A CA 1
ATOM 2489 C C . HIS A 1 306 ? -34.153 -22.554 70.083 1.00 80.19 306 HIS A C 1
ATOM 2491 O O . HIS A 1 306 ? -33.767 -21.388 70.058 1.00 80.19 306 HIS A O 1
ATOM 2497 N N . SER A 1 307 ? -34.504 -23.172 71.218 1.00 82.44 307 SER A N 1
ATOM 2498 C CA . SER A 1 307 ? -34.325 -22.562 72.542 1.00 82.44 307 SER A CA 1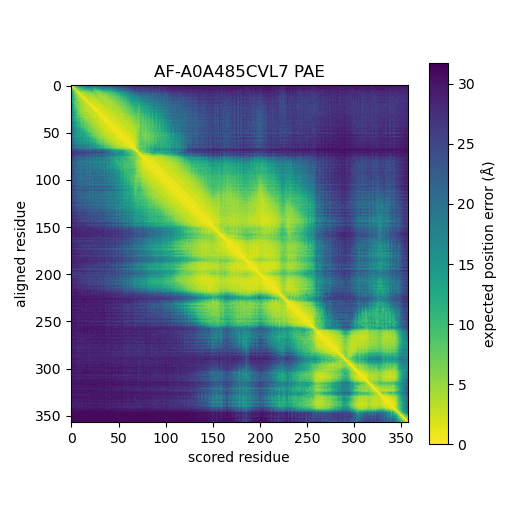
ATOM 2499 C C . SER A 1 307 ? -32.847 -22.301 72.817 1.00 82.44 307 SER A C 1
ATOM 2501 O O . SER A 1 307 ? -32.477 -21.164 73.083 1.00 82.44 307 SER A O 1
ATOM 2503 N N . MET A 1 308 ? -31.989 -23.308 72.615 1.00 82.94 308 MET A N 1
ATOM 2504 C CA . MET A 1 308 ? -30.539 -23.179 72.782 1.00 82.94 308 MET A CA 1
ATOM 2505 C C . MET A 1 308 ? -29.952 -22.079 71.889 1.00 82.94 308 MET A C 1
ATOM 2507 O O . MET A 1 308 ? -29.150 -21.276 72.353 1.00 82.94 308 MET A O 1
ATOM 2511 N N . LEU A 1 309 ? -30.386 -21.983 70.625 1.00 84.25 309 LEU A N 1
ATOM 2512 C CA . LEU A 1 309 ? -29.966 -20.901 69.730 1.00 84.25 309 LEU A CA 1
ATOM 2513 C C . LEU A 1 309 ? -30.379 -19.517 70.265 1.00 84.25 309 LEU A C 1
ATOM 2515 O O . LEU A 1 309 ? -29.566 -18.596 70.268 1.00 84.25 309 LEU A O 1
ATOM 2519 N N . LEU A 1 310 ? -31.617 -19.356 70.739 1.00 83.44 310 LEU A N 1
ATOM 2520 C CA . LEU A 1 310 ? -32.092 -18.085 71.301 1.00 83.44 310 LEU A CA 1
ATOM 2521 C C . LEU A 1 310 ? -31.391 -17.720 72.613 1.00 83.44 310 LEU A C 1
ATOM 2523 O O . LEU A 1 310 ? -31.151 -16.538 72.863 1.00 83.44 310 LEU A O 1
ATOM 2527 N N . ASP A 1 311 ? -31.042 -18.716 73.422 1.00 82.25 311 ASP A N 1
ATOM 2528 C CA . ASP A 1 311 ? -30.316 -18.538 74.676 1.00 82.25 311 ASP A CA 1
ATOM 2529 C C . ASP A 1 311 ? -28.890 -18.062 74.401 1.00 82.25 311 ASP A C 1
ATOM 2531 O O . ASP A 1 311 ? -28.500 -16.991 74.875 1.00 82.25 311 ASP A O 1
ATOM 2535 N N . VAL A 1 312 ? -28.180 -18.738 73.498 1.00 82.38 312 VAL A N 1
ATOM 2536 C CA . VAL A 1 312 ? -26.827 -18.367 73.059 1.00 82.38 312 VAL A CA 1
ATOM 2537 C C . VAL A 1 312 ? -26.794 -16.978 72.410 1.00 82.38 312 VAL A C 1
ATOM 2539 O O . VAL A 1 312 ? -25.913 -16.178 72.724 1.00 82.38 312 VAL A O 1
ATOM 2542 N N . LEU A 1 313 ? -27.782 -16.629 71.576 1.00 79.31 313 LEU A N 1
ATOM 2543 C CA . LEU A 1 313 ? -27.894 -15.289 70.977 1.00 79.31 313 LEU A CA 1
ATOM 2544 C C . LEU A 1 313 ? -28.186 -14.175 71.998 1.00 79.31 313 LEU A C 1
ATOM 2546 O O . LEU A 1 313 ? -27.963 -13.001 71.703 1.00 79.31 313 LEU A O 1
ATOM 2550 N N . SER A 1 314 ? -28.703 -14.513 73.181 1.00 77.19 314 SER A N 1
ATOM 2551 C CA . SER A 1 314 ? -29.089 -13.535 74.204 1.00 77.19 314 SER A CA 1
ATOM 2552 C C . SER A 1 314 ? -28.080 -13.384 75.349 1.00 77.19 314 SER A C 1
ATOM 2554 O O . SER A 1 314 ? -27.923 -12.272 75.859 1.00 77.19 314 SER A O 1
ATOM 2556 N N . GLU A 1 315 ? -27.411 -14.475 75.739 1.00 74.44 315 GLU A N 1
ATOM 2557 C CA . GLU A 1 315 ? -26.535 -14.564 76.917 1.00 74.44 315 GLU A CA 1
ATOM 2558 C C . GLU A 1 315 ? -25.059 -14.717 76.546 1.00 74.44 315 GLU A C 1
ATOM 2560 O O . GLU A 1 315 ? -24.200 -14.148 77.212 1.00 74.44 315 GLU A O 1
ATOM 2565 N N . GLN A 1 316 ? -24.754 -15.438 75.465 1.00 66.12 316 GLN A N 1
ATOM 2566 C CA . GLN A 1 316 ? -23.385 -15.775 75.055 1.00 66.12 316 GLN A CA 1
ATOM 2567 C C . GLN A 1 316 ? -22.997 -15.126 73.723 1.00 66.12 316 GLN A C 1
ATOM 2569 O O . GLN A 1 316 ? -22.071 -15.574 73.047 1.00 66.12 316 GLN A O 1
ATOM 2574 N N . HIS A 1 317 ? -23.679 -14.041 73.345 1.00 66.31 317 HIS A N 1
ATOM 2575 C CA . HIS A 1 317 ? -23.432 -13.368 72.072 1.00 66.31 317 HIS A CA 1
ATOM 2576 C C . HIS A 1 317 ? -21.962 -12.943 71.902 1.00 66.31 317 HIS A C 1
ATOM 2578 O O . HIS A 1 317 ? -21.422 -13.043 70.804 1.00 66.31 317 HIS A O 1
ATOM 2584 N N . GLU A 1 318 ? -21.292 -12.547 72.988 1.00 66.12 318 GLU A N 1
ATOM 2585 C CA . GLU A 1 318 ? -19.873 -12.165 72.984 1.00 66.12 318 GLU A CA 1
ATOM 2586 C C . GLU A 1 318 ? -18.931 -13.322 72.605 1.00 66.12 318 GLU A C 1
ATOM 2588 O O . GLU A 1 318 ? -17.914 -13.091 71.959 1.00 66.12 318 GLU A O 1
ATOM 2593 N N . GLN A 1 319 ? -19.283 -14.572 72.929 1.00 70.12 319 GLN A N 1
ATOM 2594 C CA . GLN A 1 319 ? -18.449 -15.753 72.648 1.00 70.12 319 GLN A CA 1
ATOM 2595 C C . GLN A 1 319 ? -18.504 -16.191 71.179 1.00 70.12 319 GLN A C 1
ATOM 2597 O O . GLN A 1 319 ? -17.589 -16.858 70.699 1.00 70.12 319 GLN A O 1
ATOM 2602 N N . HIS A 1 320 ? -19.561 -15.801 70.463 1.00 71.19 320 HIS A N 1
ATOM 2603 C CA . HIS A 1 320 ? -19.751 -16.083 69.039 1.00 71.19 320 HIS A CA 1
ATOM 2604 C C . HIS A 1 320 ? -19.724 -14.815 68.176 1.00 71.19 320 HIS A C 1
ATOM 2606 O O . HIS A 1 320 ? -20.241 -14.798 67.056 1.00 71.19 320 HIS A O 1
ATOM 2612 N N . GLN A 1 321 ? -19.112 -13.739 68.688 1.00 69.62 321 GLN A N 1
ATOM 2613 C CA . GLN A 1 321 ? -18.874 -12.511 67.925 1.00 69.62 321 GLN A CA 1
ATOM 2614 C C . GLN A 1 321 ? -18.002 -12.751 66.688 1.00 69.62 321 GLN A C 1
ATOM 2616 O O . GLN A 1 321 ? -18.118 -12.011 65.719 1.00 69.62 321 GLN A O 1
ATOM 2621 N N . ASP A 1 322 ? -17.172 -13.797 66.686 1.00 75.06 322 ASP A N 1
ATOM 2622 C CA . ASP A 1 322 ? -16.368 -14.232 65.540 1.00 75.06 322 ASP A CA 1
ATOM 2623 C C . ASP A 1 322 ? -17.215 -14.482 64.278 1.00 75.06 322 ASP A C 1
ATOM 2625 O O . ASP A 1 322 ? -16.801 -14.130 63.172 1.00 75.06 322 ASP A O 1
ATOM 2629 N N . LEU A 1 323 ? -18.416 -15.043 64.441 1.00 74.75 323 LEU A N 1
ATOM 2630 C CA . LEU A 1 323 ? -19.337 -15.338 63.342 1.00 74.75 323 LEU A CA 1
ATOM 2631 C C . LEU A 1 323 ? -20.093 -14.098 62.848 1.00 74.75 323 LEU A C 1
ATOM 2633 O O . LEU A 1 323 ? -20.340 -13.988 61.650 1.00 74.75 323 LEU A O 1
ATOM 2637 N N . PHE A 1 324 ? -20.443 -13.170 63.746 1.00 72.06 324 PHE A N 1
ATOM 2638 C CA . PHE A 1 324 ? -21.250 -11.981 63.424 1.00 72.06 324 PHE A CA 1
ATOM 2639 C C . PHE A 1 324 ? -20.427 -10.734 63.069 1.00 72.06 324 PHE A C 1
ATOM 2641 O O . PHE A 1 324 ? -20.957 -9.831 62.430 1.00 72.06 324 PHE A O 1
ATOM 2648 N N . ASN A 1 325 ? -19.141 -10.688 63.433 1.00 69.44 325 ASN A N 1
ATOM 2649 C CA . ASN A 1 325 ? -18.208 -9.618 63.052 1.00 69.44 325 ASN A CA 1
ATOM 2650 C C . ASN A 1 325 ? -17.424 -9.943 61.768 1.00 69.44 325 ASN A C 1
ATOM 2652 O O . ASN A 1 325 ? -16.564 -9.169 61.346 1.00 69.44 325 ASN A O 1
ATOM 2656 N N . SER A 1 326 ? -17.670 -11.100 61.149 1.00 66.94 326 SER A N 1
ATOM 2657 C CA . SER A 1 326 ? -16.993 -11.482 59.914 1.00 66.94 326 SER A CA 1
ATOM 2658 C C . SER A 1 326 ? -17.630 -10.796 58.706 1.00 66.94 326 SER A C 1
ATOM 2660 O O . SER A 1 326 ? -18.743 -11.132 58.323 1.00 66.94 326 SER A O 1
ATOM 2662 N N . ASN A 1 327 ? -16.875 -9.942 58.008 1.00 65.25 327 ASN A N 1
ATOM 2663 C CA . ASN A 1 327 ? -17.285 -9.374 56.710 1.00 65.25 327 ASN A CA 1
ATOM 2664 C C . ASN A 1 327 ? -17.471 -10.425 55.594 1.00 65.25 327 ASN A C 1
ATOM 2666 O O . ASN A 1 327 ? -17.817 -10.074 54.470 1.00 65.25 327 ASN A O 1
ATOM 2670 N N . ARG A 1 328 ? -17.178 -11.705 55.858 1.00 70.62 328 ARG A N 1
ATOM 2671 C CA . ARG A 1 328 ? -17.315 -12.794 54.880 1.00 70.62 328 ARG A CA 1
ATOM 2672 C C . ARG A 1 328 ? -18.651 -13.529 54.970 1.00 70.62 328 ARG A C 1
ATOM 2674 O O . ARG A 1 328 ? -18.879 -14.409 54.148 1.00 70.62 328 ARG A O 1
ATOM 2681 N N . LEU A 1 329 ? -19.471 -13.250 55.982 1.00 70.00 329 LEU A N 1
ATOM 2682 C CA . LEU A 1 329 ? -20.722 -13.961 56.230 1.00 70.00 329 LEU A CA 1
ATOM 2683 C C . LEU A 1 329 ? -21.847 -12.958 56.430 1.00 70.00 329 LEU A C 1
ATOM 2685 O O . LEU A 1 329 ? -21.745 -12.063 57.264 1.00 70.00 329 LEU A O 1
ATOM 2689 N N . THR A 1 330 ? -22.939 -13.142 55.696 1.00 72.31 330 THR A N 1
ATOM 2690 C CA . THR A 1 330 ? -24.169 -12.384 55.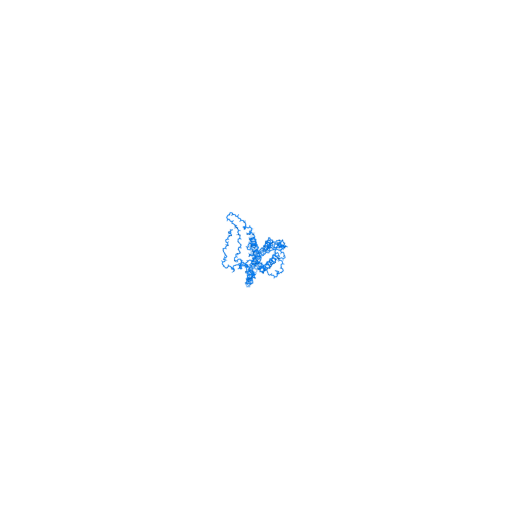947 1.00 72.31 330 THR A CA 1
ATOM 2691 C C . THR A 1 330 ? -24.756 -12.773 57.307 1.00 72.31 330 THR A C 1
ATOM 2693 O O . THR A 1 330 ? -24.525 -13.874 57.813 1.00 72.31 330 THR A O 1
ATOM 2696 N N . PHE A 1 331 ? -25.577 -11.908 57.910 1.00 72.88 331 PHE A N 1
ATOM 2697 C CA . PHE A 1 331 ? -26.208 -12.192 59.210 1.00 72.88 331 PHE A CA 1
ATOM 2698 C C . PHE A 1 331 ? -27.011 -13.510 59.213 1.00 72.88 331 PHE A C 1
ATOM 2700 O O . PHE A 1 331 ? -26.990 -14.257 60.192 1.00 72.88 331 PHE A O 1
ATOM 2707 N N . SER A 1 332 ? -27.685 -13.827 58.101 1.00 76.31 332 SER A N 1
ATOM 2708 C CA . SER A 1 332 ? -28.427 -15.085 57.944 1.00 76.31 332 SER A CA 1
ATOM 2709 C C . SER A 1 332 ? -27.500 -16.303 57.901 1.00 76.31 332 SER A C 1
ATOM 2711 O O . SER A 1 332 ? -27.800 -17.331 58.506 1.00 76.31 332 SER A O 1
ATOM 2713 N N . GLU A 1 333 ? -26.362 -16.202 57.213 1.00 80.75 333 GLU A N 1
ATOM 2714 C CA . GLU A 1 333 ? -25.355 -17.268 57.172 1.00 80.75 333 GLU A CA 1
ATOM 2715 C C . GLU A 1 333 ? -24.655 -17.435 58.521 1.00 80.75 333 GLU A C 1
ATOM 2717 O O . GLU A 1 333 ? -24.377 -18.562 58.931 1.00 80.75 333 GLU A O 1
ATOM 2722 N N . ALA A 1 334 ? -24.410 -16.339 59.240 1.00 79.50 334 ALA A N 1
ATOM 2723 C CA . ALA A 1 334 ? -23.870 -16.367 60.594 1.00 79.50 334 ALA A CA 1
ATOM 2724 C C . ALA A 1 334 ? -24.828 -17.079 61.564 1.00 79.50 334 ALA A C 1
ATOM 2726 O O . ALA A 1 334 ? -24.393 -17.939 62.331 1.00 79.50 334 ALA A O 1
ATOM 2727 N N . LEU A 1 335 ? -26.138 -16.808 61.477 1.00 79.00 335 LEU A N 1
ATOM 2728 C CA . LEU A 1 335 ? -27.165 -17.533 62.236 1.00 79.00 335 LEU A CA 1
ATOM 2729 C C . LEU A 1 335 ? -27.223 -19.020 61.874 1.00 79.00 335 LEU A C 1
ATOM 2731 O O . LEU A 1 335 ? -27.283 -19.860 62.770 1.00 79.00 335 LEU A O 1
ATOM 2735 N N . ALA A 1 336 ? -27.177 -19.356 60.583 1.00 81.75 336 ALA A N 1
ATOM 2736 C CA . ALA A 1 336 ? -27.191 -20.745 60.127 1.00 81.75 336 ALA A CA 1
ATOM 2737 C C . ALA A 1 336 ? -25.952 -21.517 60.612 1.00 81.75 336 ALA A C 1
ATOM 2739 O O . ALA A 1 336 ? -26.069 -22.636 61.110 1.00 81.75 336 ALA A O 1
ATOM 2740 N N . LYS A 1 337 ? -24.767 -20.898 60.546 1.00 82.38 337 LYS A N 1
ATOM 2741 C CA . LYS A 1 337 ? -23.527 -21.481 61.075 1.00 82.38 337 LYS A CA 1
ATOM 2742 C C . LYS A 1 337 ? -23.542 -21.612 62.591 1.00 82.38 337 LYS A C 1
ATOM 2744 O O . LYS A 1 337 ? -23.047 -22.608 63.110 1.00 82.38 337 LYS A O 1
ATOM 2749 N N . LEU A 1 338 ? -24.123 -20.648 63.305 1.00 83.69 338 LEU A N 1
ATOM 2750 C CA . LEU A 1 338 ? -24.318 -20.752 64.750 1.00 83.69 338 LEU A CA 1
ATOM 2751 C C . LEU A 1 338 ? -25.264 -21.913 65.086 1.00 83.69 338 LEU A C 1
ATOM 2753 O O . LEU A 1 338 ? -24.947 -22.720 65.955 1.00 83.69 338 LEU A O 1
ATOM 2757 N N . TYR A 1 339 ? -26.366 -22.068 64.347 1.00 83.81 339 TYR A N 1
ATOM 2758 C CA . TYR A 1 339 ? -27.277 -23.203 64.505 1.00 83.81 339 TYR A CA 1
ATOM 2759 C C . TYR A 1 339 ? -26.585 -24.550 64.261 1.00 83.81 339 TYR A C 1
ATOM 2761 O O . TYR A 1 339 ? -26.776 -25.480 65.044 1.00 83.81 339 TYR A O 1
ATOM 2769 N N . GLN A 1 340 ? -25.740 -24.635 63.230 1.00 83.12 340 GLN A N 1
ATOM 2770 C CA . GLN A 1 340 ? -24.945 -25.826 62.919 1.00 83.12 340 GLN A CA 1
ATOM 2771 C C . GLN A 1 340 ? -23.912 -26.132 64.012 1.00 83.12 340 GLN A C 1
ATOM 2773 O O . GLN A 1 340 ? -23.756 -27.282 64.414 1.00 83.12 340 GLN A O 1
ATOM 2778 N N . ARG A 1 341 ? -23.227 -25.106 64.535 1.00 82.81 341 ARG A N 1
ATOM 2779 C CA . ARG A 1 341 ? -22.237 -25.254 65.614 1.00 82.81 341 ARG A CA 1
ATOM 2780 C C . ARG A 1 341 ? -22.875 -25.771 66.903 1.00 82.81 341 ARG A C 1
ATOM 2782 O O . ARG A 1 341 ? -22.258 -26.568 67.603 1.00 82.81 341 ARG A O 1
ATOM 2789 N N . LEU A 1 342 ? -24.096 -25.328 67.198 1.00 81.12 342 LEU A N 1
ATOM 2790 C CA . LEU A 1 342 ? -24.860 -25.766 68.367 1.00 81.12 342 LEU A CA 1
ATOM 2791 C C . LEU A 1 342 ? -25.520 -27.134 68.172 1.00 81.12 342 LEU A C 1
ATOM 2793 O O . LEU A 1 342 ? -25.755 -27.836 69.150 1.00 81.12 342 LEU A O 1
ATOM 2797 N N . ASN A 1 343 ? -25.782 -27.539 66.926 1.00 80.38 343 ASN A N 1
ATOM 2798 C CA . ASN A 1 343 ? -26.416 -28.815 66.604 1.00 80.38 343 ASN A CA 1
ATOM 2799 C C . ASN A 1 343 ? -25.595 -29.619 65.576 1.00 80.38 343 ASN A C 1
ATOM 2801 O O . ASN A 1 343 ? -26.050 -29.801 64.446 1.00 80.38 343 ASN A O 1
ATOM 2805 N N . PRO A 1 344 ? -24.424 -30.173 65.957 1.00 72.75 344 PRO A N 1
ATOM 2806 C CA . PRO A 1 344 ? -23.560 -30.935 65.044 1.00 72.75 344 PRO A CA 1
ATOM 2807 C C . PRO A 1 344 ? -24.212 -32.206 64.481 1.00 72.75 344 PRO A C 1
ATOM 2809 O O . PRO A 1 344 ? -23.756 -32.749 63.484 1.00 72.75 344 PRO A O 1
ATOM 2812 N N . GLN A 1 345 ? -25.275 -32.681 65.136 1.00 66.50 345 GLN A N 1
ATOM 2813 C CA . GLN A 1 345 ? -26.041 -33.876 64.771 1.00 66.50 345 GLN A CA 1
ATOM 2814 C C . GLN A 1 345 ? -26.974 -33.652 63.563 1.00 66.50 345 GLN A C 1
ATOM 2816 O O . GLN A 1 345 ? -27.486 -34.617 63.000 1.00 66.50 345 GLN A O 1
ATOM 2821 N N . ILE A 1 346 ? -27.264 -32.394 63.207 1.00 62.34 346 ILE A N 1
ATOM 2822 C CA . ILE A 1 346 ? -28.189 -32.040 62.123 1.00 62.34 346 ILE A CA 1
ATOM 2823 C C . ILE A 1 346 ? -27.354 -31.812 60.862 1.00 62.34 346 ILE A C 1
ATOM 2825 O O . ILE A 1 346 ? -26.974 -30.688 60.538 1.00 62.34 346 ILE A O 1
ATOM 2829 N N . ASP A 1 347 ? -27.014 -32.902 60.183 1.00 46.72 347 ASP A N 1
ATOM 2830 C CA . ASP A 1 347 ? -26.263 -32.853 58.931 1.00 46.72 347 ASP A CA 1
ATOM 2831 C C . ASP A 1 347 ? -27.141 -32.284 57.794 1.00 46.72 347 ASP A C 1
ATOM 2833 O O . ASP A 1 347 ? -28.327 -32.617 57.665 1.00 46.72 347 ASP A O 1
ATOM 2837 N N . MET A 1 348 ? -26.575 -31.393 56.972 1.00 49.88 348 MET A N 1
ATOM 2838 C CA . MET A 1 348 ? -27.265 -30.713 55.863 1.00 49.88 348 MET A CA 1
ATOM 2839 C C . MET A 1 348 ? -27.594 -31.714 54.747 1.00 49.88 348 MET A C 1
ATOM 2841 O O . MET A 1 348 ? -26.827 -31.907 53.808 1.00 49.88 348 MET A O 1
ATOM 2845 N N . GLY A 1 349 ? -28.758 -32.351 54.844 1.00 47.94 349 GLY A N 1
ATOM 2846 C CA . GLY A 1 349 ? -29.240 -33.274 53.815 1.00 47.94 349 GLY A CA 1
ATOM 2847 C C . GLY A 1 349 ? -30.647 -33.812 54.045 1.00 47.94 349 GLY A C 1
ATOM 2848 O O . GLY A 1 349 ? -31.346 -34.122 53.082 1.00 47.94 349 GLY A O 1
ATOM 2849 N N . GLN A 1 350 ? -31.123 -33.855 55.289 1.00 40.25 350 GLN A N 1
ATOM 2850 C CA . GLN A 1 350 ? -32.531 -34.131 55.541 1.00 40.25 350 GLN A CA 1
ATOM 2851 C C . GLN A 1 350 ? -33.291 -32.812 55.610 1.00 40.25 350 GLN A C 1
ATOM 2853 O O . GLN A 1 350 ? -33.245 -32.094 56.607 1.00 40.25 350 GLN A O 1
ATOM 2858 N N . ARG A 1 351 ? -34.041 -32.510 54.540 1.00 42.12 351 ARG A N 1
ATOM 2859 C CA . ARG A 1 351 ? -35.290 -31.760 54.702 1.00 42.12 351 ARG A CA 1
ATOM 2860 C C . ARG A 1 351 ? -35.986 -32.364 55.917 1.00 42.12 351 ARG A C 1
ATOM 2862 O O . ARG A 1 351 ? -36.256 -33.564 55.923 1.00 42.12 351 ARG A O 1
ATOM 2869 N N . THR A 1 352 ? -36.231 -31.551 56.939 1.00 43.81 352 THR A N 1
ATOM 2870 C CA . THR A 1 352 ? -37.188 -31.911 57.982 1.00 43.81 352 THR A CA 1
ATOM 2871 C C . THR A 1 352 ? -38.444 -32.447 57.286 1.00 43.81 352 THR A C 1
ATOM 2873 O O . THR A 1 352 ? -38.839 -31.842 56.279 1.00 43.81 352 THR A O 1
ATOM 2876 N N . PRO A 1 353 ? -39.037 -33.568 57.739 1.00 35.81 353 PRO A N 1
ATOM 2877 C CA . PRO A 1 353 ? -40.254 -34.076 57.121 1.00 35.81 353 PRO A CA 1
ATOM 2878 C C . PRO A 1 353 ? -41.281 -32.936 57.067 1.00 35.81 353 PRO A C 1
ATOM 2880 O O . PRO A 1 353 ? -41.332 -32.156 58.026 1.00 35.81 353 PRO A O 1
ATOM 2883 N N . PRO A 1 354 ? -42.029 -32.772 55.959 1.00 41.66 354 PRO A N 1
ATOM 2884 C CA . PRO A 1 354 ? -43.107 -31.800 55.92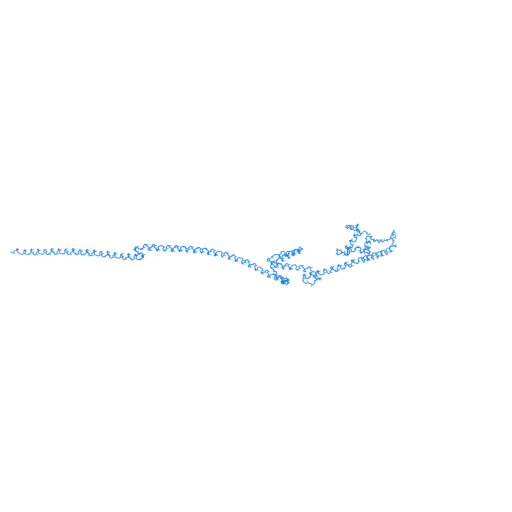5 1.00 41.66 354 PRO A CA 1
ATOM 2885 C C . PRO A 1 354 ? -44.077 -32.130 57.056 1.00 41.66 354 PRO A C 1
ATOM 2887 O O . PRO A 1 354 ? -44.338 -33.301 57.326 1.00 41.66 354 PRO A O 1
ATOM 2890 N N . ASP A 1 355 ? -44.520 -31.077 57.730 1.00 40.97 355 ASP A N 1
ATOM 2891 C CA . ASP A 1 355 ? -45.425 -31.118 58.866 1.00 40.97 355 ASP A CA 1
ATOM 2892 C C . ASP A 1 355 ? -46.601 -32.077 58.606 1.00 40.97 355 ASP A C 1
ATOM 2894 O O . ASP A 1 355 ? -47.404 -31.848 57.698 1.00 40.97 355 ASP A O 1
ATOM 2898 N N . ASP A 1 356 ? -46.705 -33.132 59.416 1.00 29.06 356 ASP A N 1
ATOM 2899 C CA . ASP A 1 356 ? -47.981 -33.808 59.629 1.00 29.06 356 ASP A CA 1
ATOM 2900 C C . ASP A 1 356 ? -48.727 -33.025 60.717 1.00 29.06 356 ASP A C 1
ATOM 2902 O O . ASP A 1 356 ? -48.191 -32.764 61.800 1.00 29.06 356 ASP A O 1
ATOM 2906 N N . TRP A 1 357 ? -49.926 -32.586 60.340 1.00 38.03 357 TRP A N 1
ATOM 2907 C CA . TRP A 1 357 ? -50.837 -31.689 61.053 1.00 38.03 357 TRP A CA 1
ATOM 2908 C C . TRP A 1 357 ? -51.331 -32.226 62.397 1.00 38.03 357 TRP A C 1
ATOM 2910 O O . TRP A 1 357 ? -51.600 -33.446 62.490 1.00 38.03 357 TRP A O 1
#

Solvent-accessible surface area (backbone atoms only — not comparable to full-atom values): 20072 Å² total; per-residue (Å²): 143,82,67,72,73,52,57,56,51,50,53,50,50,52,51,48,53,48,53,51,52,50,50,50,50,52,50,50,53,49,52,52,51,53,51,49,54,51,51,51,52,52,51,52,52,52,51,49,54,53,49,52,53,52,50,52,52,52,53,50,54,53,47,52,44,57,73,70,66,60,62,92,51,95,60,37,64,59,54,50,51,52,51,50,52,51,51,49,52,51,51,51,53,51,53,54,52,51,54,51,50,52,52,50,47,56,49,52,52,54,50,51,54,50,50,53,53,51,48,58,47,51,53,51,54,48,52,53,53,50,50,52,51,52,52,50,50,52,33,50,54,49,33,55,48,55,28,61,80,63,71,38,54,74,75,72,66,45,75,77,62,73,80,52,52,74,66,58,54,48,53,52,50,53,52,50,50,57,55,46,52,63,77,34,64,89,38,69,70,59,44,55,41,46,62,60,28,68,42,81,88,40,62,38,34,43,54,52,33,51,50,54,52,50,51,55,45,51,74,69,53,61,64,91,82,40,94,56,94,48,53,67,64,36,51,54,51,49,51,52,51,51,51,50,52,49,52,55,47,51,54,51,47,51,55,49,43,76,30,39,40,54,52,31,48,52,50,51,55,47,53,52,49,51,53,51,53,46,51,53,48,31,61,67,29,50,81,45,67,59,92,90,43,66,56,54,75,81,82,87,77,78,56,65,75,58,50,52,48,39,46,40,35,58,76,44,42,80,82,51,38,73,47,59,70,33,94,88,43,54,70,69,54,24,51,51,50,51,48,40,70,77,36,75,85,66,61,98,78,69,76,74,77,79,84,81,131

Sequence (357 aa):
MLSGNSDLNEKLRQRLAQAESERSRAREAMRTHAAQVSQYSQVLASLKSSYDTKKELLNDLHKELKDIGVRADAGAEERARARRDELHAQLSNNRARRNQLEKALTFCEAEMDNLTRKLRKLERDYLEMREQVVSAKAGWCAVMRLVKDNNVERRLHRRELAYLSADDLRSMSDKALGALRLAVADNEHLRDVLRMSEDPKRPERKIQFFVAVYQHLRERIRQDIIRTDDPVEAIEQMEIELSRLTEELTNREQKLAISSRSVANIIRKTIQREQNRIRQLNQGLQNVSLGQVNSVRLNVNVRETHSMLLDVLSEQHEQHQDLFNSNRLTFSEALAKLYQRLNPQIDMGQRTPPDDW

Secondary structure (DSSP, 8-state):
--SHHHHHHHHHHHHHHHHHHHHHHHHHHHHHHHHHHHHHHHHHHHHHHHHHHHHHHHHHHHHHHHHTT---STTHHHHHHHHHHHHHHHHHHHHHHHHHHHHHHHHHHHHHHHHHHHHHHHHHHHHHHHHHHHHHHHHHHHHHHHHHHTT-HHHH--GGGGGS-HHHHHHHHHHHHHHHHHHTTT-HHHHHHHHHHT-TT-THHHHHHHHHHHHHHHHHS-TTT---S-HHHHHHHHHHHHHHHHHHHHHHHHHHHHTHHHHHHHHHHHHHHHHHHHHHHHHHHTT--BTTB----------HHHHHHHHHHHHSGGGGHHHHS-TTS-HHHHHHHHHHHH-TT--TT--------

InterPro domains:
  IPR050308 Chromosome partition protein MukB/SMC [PTHR42963] (3-353)

pLDDT: mean 84.48, std 12.61, range [29.06, 98.44]